Protein AF-J9EMR7-F1 (afdb_monomer)

Foldseek 3Di:
DLQVVLQVLLCVLAVPNVQQDGLLDLRGRADDPPRDPLQVVLVVLVVCCVVCVVCNQLSVLSSVLSVVLSVLSNVLSVQLSVLCVLSSCCNHPLVVVLVVLVVVLVVLVVQLVVLVVVCVVPPDPVSVVSNVVSVVVNVVSVVVSVVSVVCVVVSVVSNVSSVVSSVVSVVVSVVSSVVSVVSSVPRDD

Sequence (189 aa):
MLCKLAESIMHVMQQNPKLVPEAESKMEFECPLNQDPTELLGVSLEAMRENFPAHISALEVCIRACTKLAELRRSYCKRGRRAIHYIRTFINVDYVLLNNQRQELIKRRQEMDFAKHEYANNPTEQKKESCNKAIAKFKEQSDEVFEALGTIQSKKEKHRIELIKVLDEMRKYHNSAAEECFLVCKSKW

Radius of gyration: 28.37 Å; Cα contacts (8 Å, |Δi|>4): 163; chains: 1; bounding box: 62×28×86 Å

Nearest PDB structures (foldseek):
  1i4d-assembly1_B  TM=7.516E-01  e=1.093E-02  Homo sapiens
  1i4d-assembly1_A  TM=7.387E-01  e=1.451E-02  Homo sapiens
  3sog-assembly1_A-2  TM=6.922E-01  e=9.939E-03  Homo sapiens
  1i4t-assembly1_B  TM=5.548E-01  e=3.739E-02  Homo sapiens
  1i49-assembly1_B  TM=4.962E-01  e=2.222E-02  Homo sapiens

Structure (mmCIF, N/CA/C/O backbone):
data_AF-J9EMR7-F1
#
_entry.id   AF-J9EMR7-F1
#
loop_
_atom_site.group_PDB
_atom_site.id
_atom_site.type_symbol
_atom_site.label_atom_id
_atom_site.label_alt_id
_atom_site.label_comp_id
_atom_site.label_asym_id
_atom_site.label_entity_id
_atom_site.label_seq_id
_atom_site.pdbx_PDB_ins_code
_atom_site.Cartn_x
_atom_site.Cartn_y
_atom_site.Cartn_z
_atom_site.occupancy
_atom_site.B_iso_or_equiv
_atom_site.auth_seq_id
_atom_site.auth_comp_id
_atom_site.auth_asym_id
_atom_site.auth_atom_id
_atom_site.pdbx_PDB_model_num
ATOM 1 N N . MET A 1 1 ? 2.598 -5.174 11.319 1.00 83.38 1 MET A N 1
ATOM 2 C CA . MET A 1 1 ? 2.848 -6.104 10.190 1.00 83.38 1 MET A CA 1
ATOM 3 C C . MET A 1 1 ? 2.368 -5.509 8.870 1.00 83.38 1 MET A C 1
ATOM 5 O O . MET A 1 1 ? 3.161 -5.458 7.944 1.00 83.38 1 MET A O 1
ATOM 9 N N . LEU A 1 2 ? 1.128 -5.005 8.793 1.00 91.38 2 LEU A N 1
ATOM 10 C CA . LEU A 1 2 ? 0.580 -4.432 7.556 1.00 91.38 2 LEU A CA 1
ATOM 11 C C . LEU A 1 2 ? 1.295 -3.146 7.088 1.00 91.38 2 LEU A C 1
ATOM 13 O O . LEU A 1 2 ? 1.558 -3.029 5.899 1.00 91.38 2 LEU A O 1
ATOM 17 N N . CYS A 1 3 ? 1.699 -2.247 8.000 1.00 94.50 3 CYS A N 1
ATOM 18 C CA . CYS A 1 3 ? 2.512 -1.067 7.651 1.00 94.50 3 CYS A CA 1
ATOM 19 C C . CYS A 1 3 ? 3.833 -1.463 6.976 1.00 94.50 3 CYS A C 1
ATOM 21 O O . CYS A 1 3 ? 4.099 -1.046 5.856 1.00 94.50 3 CYS A O 1
ATOM 23 N N . LYS A 1 4 ? 4.577 -2.395 7.592 1.00 95.38 4 LYS A N 1
ATOM 24 C CA . LYS A 1 4 ? 5.817 -2.950 7.022 1.00 95.38 4 LYS A CA 1
ATOM 25 C C . LYS A 1 4 ? 5.601 -3.588 5.648 1.00 95.38 4 LYS A C 1
ATOM 27 O O . LYS A 1 4 ? 6.460 -3.473 4.781 1.00 95.38 4 LYS A O 1
ATOM 32 N N . LEU A 1 5 ? 4.471 -4.273 5.443 1.00 94.75 5 LEU A N 1
ATOM 33 C CA . LEU A 1 5 ? 4.123 -4.842 4.139 1.00 94.75 5 LEU A CA 1
ATOM 34 C C . LEU A 1 5 ? 3.882 -3.739 3.102 1.00 94.75 5 LEU A C 1
ATOM 36 O O . LEU A 1 5 ? 4.430 -3.820 2.008 1.00 94.75 5 LEU A O 1
ATOM 40 N N . ALA A 1 6 ? 3.102 -2.710 3.445 1.00 95.88 6 ALA A N 1
ATOM 41 C CA . ALA A 1 6 ? 2.846 -1.575 2.562 1.00 95.88 6 ALA A CA 1
ATOM 42 C C . ALA A 1 6 ? 4.148 -0.847 2.189 1.00 95.88 6 ALA A C 1
ATOM 44 O O . ALA A 1 6 ? 4.404 -0.629 1.009 1.00 95.88 6 ALA A O 1
ATOM 45 N N . GLU A 1 7 ? 5.009 -0.562 3.167 1.00 95.38 7 GLU A N 1
ATOM 46 C CA . GLU A 1 7 ? 6.347 0.010 2.955 1.00 95.38 7 GLU A CA 1
ATOM 47 C C . GLU A 1 7 ? 7.216 -0.870 2.059 1.00 95.38 7 GLU A C 1
ATOM 49 O O . GLU A 1 7 ? 7.819 -0.376 1.112 1.00 95.38 7 GLU A O 1
ATOM 54 N N . SER A 1 8 ? 7.238 -2.184 2.298 1.00 95.00 8 SER A N 1
ATOM 55 C CA . SER A 1 8 ? 8.015 -3.119 1.475 1.00 95.00 8 SER A CA 1
ATOM 56 C C . SER A 1 8 ? 7.535 -3.121 0.023 1.00 95.00 8 SER A C 1
ATOM 58 O O . SER A 1 8 ? 8.353 -3.086 -0.893 1.00 95.00 8 SER A O 1
ATOM 60 N N . ILE A 1 9 ? 6.216 -3.105 -0.205 1.00 95.81 9 ILE A N 1
ATOM 61 C CA . ILE A 1 9 ? 5.640 -2.991 -1.553 1.00 95.81 9 ILE A CA 1
ATOM 62 C C . ILE A 1 9 ? 6.071 -1.671 -2.202 1.00 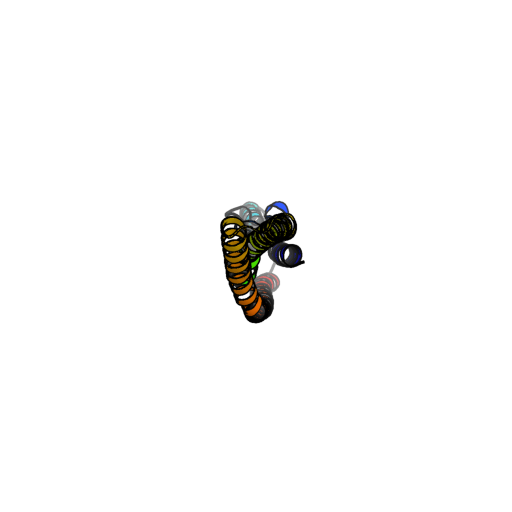95.81 9 ILE A C 1
ATOM 64 O O . ILE A 1 9 ? 6.517 -1.675 -3.350 1.00 95.81 9 ILE A O 1
ATOM 68 N N . MET A 1 10 ? 5.993 -0.553 -1.472 1.00 96.19 10 MET A N 1
ATOM 69 C CA . MET A 1 10 ? 6.422 0.750 -1.983 1.00 96.19 10 MET A CA 1
ATOM 70 C C . MET A 1 10 ? 7.918 0.774 -2.308 1.00 96.19 10 MET A C 1
ATOM 72 O O . MET A 1 10 ? 8.276 1.269 -3.368 1.00 96.19 10 MET A O 1
ATOM 76 N N . HIS A 1 11 ? 8.786 0.183 -1.486 1.00 95.25 11 HIS A N 1
ATOM 77 C CA . HIS A 1 11 ? 10.226 0.085 -1.761 1.00 95.25 11 HIS A CA 1
ATOM 78 C C . HIS A 1 11 ? 10.557 -0.775 -2.984 1.00 95.25 11 HIS A C 1
ATOM 80 O O . HIS A 1 11 ? 11.450 -0.440 -3.760 1.00 95.25 11 HIS A O 1
ATOM 86 N N . VAL A 1 12 ? 9.821 -1.866 -3.200 1.00 93.94 12 VAL A N 1
ATOM 87 C CA . VAL A 1 12 ? 9.954 -2.671 -4.425 1.00 93.94 12 VAL A CA 1
ATOM 88 C C . VAL A 1 12 ? 9.534 -1.849 -5.649 1.00 93.94 12 VAL A C 1
ATOM 90 O O . VAL A 1 12 ? 10.163 -1.904 -6.709 1.00 93.94 12 VAL A O 1
ATOM 93 N N . MET A 1 13 ? 8.477 -1.049 -5.509 1.00 94.88 13 MET A N 1
ATOM 94 C CA . MET A 1 13 ? 7.954 -0.206 -6.581 1.00 94.88 13 MET A CA 1
ATOM 95 C C . MET A 1 13 ? 8.779 1.053 -6.831 1.00 94.88 13 MET A C 1
ATOM 97 O O . MET A 1 13 ? 8.865 1.478 -7.975 1.00 94.88 13 MET A O 1
ATOM 101 N N . GLN A 1 14 ? 9.415 1.620 -5.812 1.00 94.50 14 GLN A N 1
ATOM 102 C CA . GLN A 1 14 ? 10.194 2.850 -5.852 1.00 94.50 14 GLN A CA 1
ATOM 103 C C . GLN A 1 14 ? 11.571 2.601 -5.235 1.00 94.50 14 GLN A C 1
ATOM 105 O O . GLN A 1 14 ? 11.760 2.586 -4.023 1.00 94.50 14 GLN A O 1
ATOM 110 N N . GLN A 1 15 ? 12.544 2.420 -6.125 1.00 86.69 15 GLN A N 1
ATOM 111 C CA . GLN A 1 15 ? 13.927 2.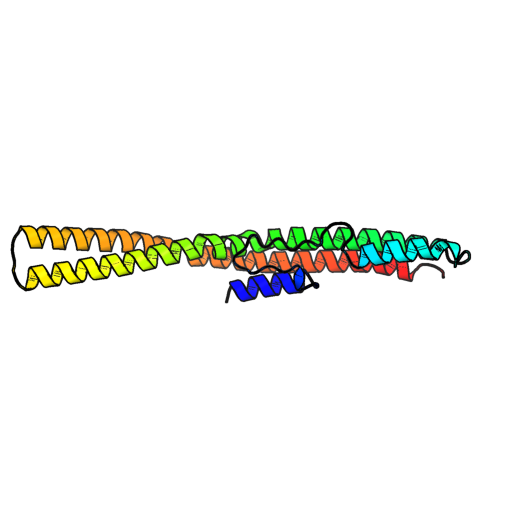089 -5.790 1.00 86.69 15 GLN A CA 1
ATOM 112 C C . GLN A 1 15 ? 14.663 3.241 -5.106 1.00 86.69 15 GLN A C 1
ATOM 114 O O . GLN A 1 15 ? 15.655 2.992 -4.430 1.00 86.69 15 GLN A O 1
ATOM 119 N N . ASN A 1 16 ? 14.207 4.489 -5.269 1.00 91.38 16 ASN A N 1
ATOM 120 C CA . ASN A 1 16 ? 14.754 5.607 -4.514 1.00 91.38 16 ASN A CA 1
ATOM 121 C C . ASN A 1 16 ? 14.072 5.678 -3.135 1.00 91.38 16 ASN A C 1
ATOM 123 O O . ASN A 1 16 ? 12.942 6.166 -3.050 1.00 91.38 16 ASN A O 1
ATOM 127 N N . PRO A 1 17 ? 14.743 5.265 -2.042 1.00 91.69 17 PRO A N 1
ATOM 128 C CA . PRO A 1 17 ? 14.128 5.227 -0.718 1.00 91.69 17 PRO A CA 1
ATOM 129 C C . PRO A 1 17 ? 13.721 6.616 -0.215 1.00 91.69 17 PRO A C 1
ATOM 131 O O . PRO A 1 17 ? 12.818 6.714 0.603 1.00 91.69 17 PRO A O 1
ATOM 134 N N . LYS A 1 18 ? 14.323 7.697 -0.732 1.00 93.00 18 LYS A N 1
ATOM 135 C CA . LYS A 1 18 ? 13.964 9.077 -0.359 1.00 93.00 18 LYS A CA 1
ATOM 136 C C . LYS A 1 18 ? 1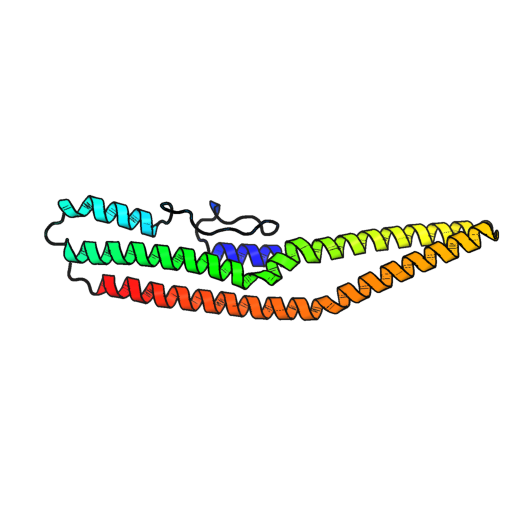2.566 9.483 -0.830 1.00 93.00 18 LYS A C 1
ATOM 138 O O . LYS A 1 18 ? 12.024 10.463 -0.337 1.00 93.00 18 LYS A O 1
ATOM 143 N N . LEU A 1 19 ? 12.019 8.767 -1.812 1.00 93.75 19 LEU A N 1
ATOM 144 C CA . LEU A 1 19 ? 10.684 8.999 -2.361 1.00 93.75 19 LEU A CA 1
ATOM 145 C C . LEU A 1 19 ? 9.635 8.060 -1.757 1.00 93.75 19 LEU A C 1
ATOM 147 O O . LEU A 1 19 ? 8.466 8.161 -2.117 1.00 93.75 19 LEU A O 1
ATOM 151 N N . VAL A 1 20 ? 10.035 7.131 -0.884 1.00 95.00 20 VAL A N 1
ATOM 152 C CA . VAL A 1 20 ? 9.115 6.201 -0.227 1.00 95.00 20 VAL A CA 1
ATOM 153 C C . VAL A 1 20 ? 8.688 6.807 1.108 1.00 95.00 20 VAL A C 1
ATOM 155 O O . VAL A 1 20 ? 9.525 6.948 1.998 1.00 95.00 20 VAL A O 1
ATOM 158 N N . PRO A 1 21 ? 7.413 7.194 1.267 1.00 94.44 21 PRO A N 1
ATOM 159 C CA . PRO A 1 21 ? 6.921 7.730 2.524 1.00 94.44 21 PRO A CA 1
ATOM 160 C C . PRO A 1 21 ? 6.590 6.604 3.514 1.00 94.44 21 PRO A C 1
ATOM 162 O O . PRO A 1 21 ? 6.491 5.431 3.148 1.00 94.44 21 PRO A O 1
ATOM 165 N N . GLU A 1 22 ? 6.330 6.982 4.762 1.00 94.31 22 GLU A N 1
ATOM 166 C CA . GLU A 1 22 ? 5.789 6.080 5.782 1.00 94.31 22 GLU A CA 1
ATOM 167 C C . GLU A 1 22 ? 4.411 5.534 5.377 1.00 94.31 22 GLU A C 1
ATOM 169 O O . GLU A 1 22 ? 3.645 6.183 4.650 1.00 94.31 22 GLU A O 1
ATOM 174 N N . ALA A 1 23 ? 4.057 4.344 5.872 1.00 92.81 23 ALA A N 1
ATOM 175 C CA . ALA A 1 23 ? 2.755 3.747 5.580 1.00 92.81 23 ALA A CA 1
ATOM 176 C C . ALA A 1 23 ? 1.570 4.579 6.114 1.00 92.81 23 ALA A C 1
ATOM 178 O O . ALA A 1 23 ? 0.485 4.587 5.530 1.00 92.81 23 ALA A O 1
ATOM 179 N N . GLU A 1 24 ? 1.765 5.306 7.207 1.00 91.44 24 GLU A N 1
ATOM 180 C CA . GLU A 1 24 ? 0.744 6.138 7.857 1.00 91.44 24 GLU A CA 1
ATOM 181 C C . GLU A 1 24 ? 0.643 7.525 7.195 1.00 91.44 24 GLU A C 1
ATOM 183 O O . GLU A 1 24 ? 0.565 8.566 7.841 1.00 91.44 24 GLU A O 1
ATOM 188 N N . SER A 1 25 ? 0.696 7.550 5.864 1.00 90.12 25 SER A N 1
ATOM 189 C CA . SER A 1 25 ? 0.695 8.771 5.067 1.00 90.12 25 SER A CA 1
ATOM 190 C C . SER A 1 25 ? -0.227 8.648 3.857 1.00 90.12 25 SER A C 1
ATOM 192 O O . SER A 1 25 ? -0.901 7.638 3.624 1.00 90.12 25 SER A O 1
ATOM 194 N N . LYS A 1 26 ? -0.210 9.680 3.005 1.00 86.44 26 LYS A N 1
ATOM 195 C CA . LYS A 1 26 ? -0.870 9.603 1.703 1.00 86.44 26 LYS A CA 1
ATOM 196 C C . LYS A 1 26 ? -0.308 8.484 0.831 1.00 86.44 26 LYS A C 1
ATOM 198 O O . LYS A 1 26 ? -1.055 8.068 -0.043 1.00 86.44 26 LYS A O 1
ATOM 203 N N . MET A 1 27 ? 0.907 7.968 1.059 1.00 91.69 27 MET A N 1
ATOM 204 C CA . MET A 1 27 ? 1.579 6.953 0.229 1.00 91.69 27 MET A CA 1
ATOM 205 C C . MET A 1 27 ? 1.688 7.361 -1.252 1.00 91.69 27 MET A C 1
ATOM 207 O O . MET A 1 27 ? 1.280 6.616 -2.147 1.00 91.69 27 MET A O 1
ATOM 211 N N . GLU A 1 28 ? 2.135 8.587 -1.510 1.00 92.44 28 GLU A N 1
ATOM 212 C CA . GLU A 1 28 ? 2.489 9.082 -2.848 1.00 92.44 28 GLU A CA 1
ATOM 213 C C . GLU A 1 28 ? 4.000 8.934 -3.007 1.00 92.44 28 GLU A C 1
ATOM 215 O O . GLU A 1 28 ? 4.752 9.448 -2.185 1.00 92.44 28 GLU A O 1
ATOM 220 N N . PHE A 1 29 ? 4.425 8.153 -4.001 1.00 94.06 29 PHE A N 1
ATOM 221 C CA . PHE A 1 29 ? 5.823 7.721 -4.163 1.00 94.06 29 PHE A CA 1
ATOM 222 C C . PHE A 1 29 ? 6.261 7.679 -5.634 1.00 94.06 29 PHE A C 1
ATOM 224 O O . PHE A 1 29 ? 7.303 7.120 -5.990 1.00 94.06 29 PHE A O 1
ATOM 231 N N . GLU A 1 30 ? 5.450 8.246 -6.525 1.00 91.94 30 GLU A N 1
ATOM 232 C CA . GLU A 1 30 ? 5.808 8.463 -7.915 1.00 91.94 30 GLU A CA 1
ATOM 233 C C . GLU A 1 30 ? 7.035 9.382 -8.020 1.00 91.94 30 GLU A C 1
ATOM 235 O O . GLU A 1 30 ? 7.180 10.344 -7.267 1.00 91.94 30 GLU A O 1
ATOM 240 N N . CYS A 1 31 ? 7.932 9.091 -8.967 1.00 91.44 31 CYS A N 1
ATOM 241 C CA . CYS A 1 31 ? 9.069 9.970 -9.216 1.00 91.44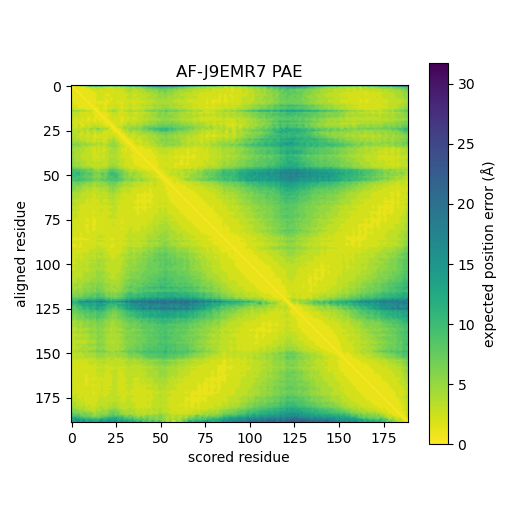 31 CYS A CA 1
ATOM 242 C C . CYS A 1 31 ? 8.585 11.306 -9.816 1.00 91.44 31 CYS A C 1
ATOM 244 O O . CYS A 1 31 ? 7.768 11.271 -10.747 1.00 91.44 31 CYS A O 1
ATOM 246 N N . PRO A 1 32 ? 9.062 12.465 -9.321 1.00 90.69 32 PRO A N 1
ATOM 247 C CA . PRO A 1 32 ? 8.753 13.756 -9.923 1.00 90.69 32 PRO A CA 1
ATOM 248 C C . PRO A 1 32 ? 9.201 13.845 -11.387 1.00 90.69 32 PRO A C 1
ATOM 250 O O . PRO A 1 32 ? 10.097 13.128 -11.836 1.00 90.69 32 PRO A O 1
ATOM 253 N N . LEU A 1 33 ? 8.587 14.765 -12.135 1.00 88.06 33 LEU A N 1
ATOM 254 C CA . LEU A 1 33 ? 9.032 15.089 -13.491 1.00 88.06 33 LEU A CA 1
ATOM 255 C C . LEU A 1 33 ? 10.489 15.570 -13.470 1.00 88.06 33 LEU A C 1
ATOM 257 O O . LEU A 1 33 ? 10.880 16.321 -12.575 1.00 88.06 33 LEU A O 1
ATOM 261 N N . ASN A 1 34 ? 11.269 15.157 -14.466 1.00 87.44 34 ASN A N 1
ATOM 262 C CA . ASN A 1 34 ? 12.684 15.488 -14.650 1.00 87.44 34 ASN A CA 1
ATOM 263 C C . ASN A 1 34 ? 13.623 14.979 -13.544 1.00 87.44 34 ASN A C 1
ATOM 265 O O . ASN A 1 34 ? 14.752 15.449 -13.439 1.00 87.44 34 ASN A O 1
ATOM 269 N N . GLN A 1 35 ? 13.176 14.038 -12.708 1.00 90.81 35 GLN A N 1
ATOM 270 C CA . GLN A 1 35 ? 13.997 13.433 -11.650 1.00 90.81 35 GLN A CA 1
ATOM 271 C C . GLN A 1 35 ? 14.152 11.917 -11.803 1.00 90.81 35 GLN A C 1
ATOM 273 O O . GLN A 1 35 ? 14.875 11.295 -11.022 1.00 90.81 35 GLN A O 1
ATOM 278 N N . ASP A 1 36 ? 13.486 11.310 -12.791 1.00 92.75 36 ASP A N 1
ATOM 279 C CA . ASP A 1 36 ? 13.625 9.880 -13.036 1.00 92.75 36 ASP A CA 1
ATOM 280 C C . ASP A 1 36 ? 15.028 9.580 -13.600 1.00 92.75 36 ASP A C 1
ATOM 282 O O . ASP A 1 36 ? 15.463 10.257 -14.536 1.00 92.75 36 ASP A O 1
ATOM 286 N N . PRO A 1 37 ? 15.753 8.571 -13.081 1.00 93.44 37 PRO A N 1
ATOM 287 C CA . PRO A 1 37 ? 17.089 8.240 -13.572 1.00 93.44 37 PRO A CA 1
ATOM 288 C C . PRO A 1 37 ? 17.152 7.965 -15.079 1.00 93.44 37 PRO A C 1
ATOM 290 O O . PRO A 1 37 ? 18.141 8.311 -15.722 1.00 93.44 37 PRO A O 1
ATOM 293 N N . THR A 1 38 ? 16.106 7.368 -15.657 1.00 94.50 38 THR A N 1
ATOM 294 C CA . THR A 1 38 ? 16.057 7.093 -17.100 1.00 94.50 38 THR A CA 1
ATOM 295 C C . THR A 1 38 ? 15.809 8.362 -17.910 1.00 94.50 38 THR A C 1
ATOM 297 O O . THR A 1 38 ? 16.407 8.542 -18.964 1.00 94.50 38 THR A O 1
ATOM 300 N N . GLU A 1 39 ? 15.027 9.303 -17.387 1.00 93.81 39 GLU A N 1
ATOM 301 C CA . GLU A 1 39 ? 14.838 10.622 -17.998 1.00 93.81 39 GLU A CA 1
ATOM 302 C C . GLU A 1 39 ? 16.138 11.440 -17.991 1.00 93.81 39 GLU A C 1
ATOM 304 O O . GLU A 1 39 ? 16.533 11.983 -19.023 1.00 93.81 39 GLU A O 1
ATOM 309 N N . LEU A 1 40 ? 16.857 11.450 -16.864 1.00 95.38 40 LEU A N 1
ATOM 310 C CA . LEU A 1 40 ? 18.165 12.105 -16.736 1.00 95.38 40 LEU A CA 1
ATOM 311 C C . LEU A 1 40 ? 19.225 11.488 -17.663 1.00 95.38 40 LEU A C 1
ATOM 313 O O . LEU A 1 40 ? 20.051 12.205 -18.237 1.00 95.38 40 LEU A O 1
ATOM 317 N N . LEU A 1 41 ? 19.184 10.164 -17.847 1.00 95.94 41 LEU A N 1
ATOM 318 C CA . LEU A 1 41 ? 20.024 9.475 -18.824 1.00 95.94 41 LEU A CA 1
ATOM 319 C C . LEU A 1 41 ? 19.689 9.923 -20.252 1.00 95.94 41 LEU A C 1
ATOM 321 O O . LEU A 1 41 ? 20.603 10.232 -21.011 1.00 95.94 41 LEU A O 1
ATOM 325 N N . GLY A 1 42 ? 18.405 10.023 -20.603 1.00 96.06 42 GLY A N 1
ATOM 326 C CA . GLY A 1 42 ? 17.962 10.511 -21.911 1.00 96.06 42 GLY A CA 1
ATOM 327 C C . GLY A 1 42 ? 18.485 11.914 -22.234 1.00 96.06 42 GLY A C 1
ATOM 328 O O . GLY A 1 42 ? 19.024 12.129 -23.317 1.00 96.06 42 GLY A O 1
ATOM 329 N N . VAL A 1 43 ? 18.415 12.842 -21.274 1.00 9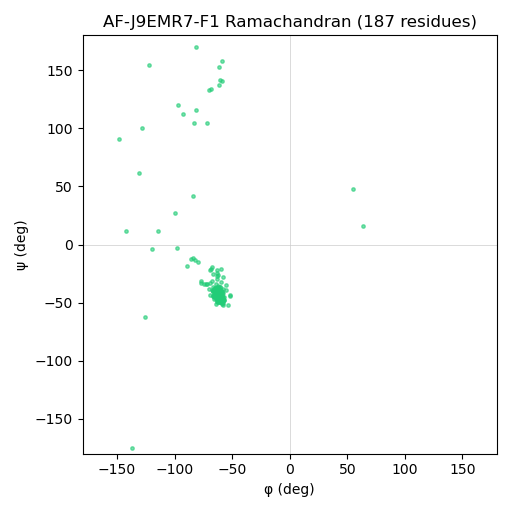5.50 43 VAL A N 1
ATOM 330 C CA . VAL A 1 43 ? 18.972 14.204 -21.419 1.00 95.50 43 VAL A CA 1
ATOM 331 C C . VAL A 1 43 ? 20.485 14.167 -21.648 1.00 95.50 43 VAL A C 1
ATOM 333 O O . VAL A 1 43 ? 21.009 14.882 -22.499 1.00 95.50 43 VAL A O 1
ATOM 336 N N . SER A 1 44 ? 21.189 13.305 -20.914 1.00 95.81 44 SER A N 1
ATOM 337 C CA . SER A 1 44 ? 22.642 13.158 -21.043 1.00 95.81 44 SER A CA 1
ATOM 338 C C . SER A 1 44 ? 23.038 12.574 -22.406 1.00 95.81 44 SER A C 1
ATOM 340 O O . SER A 1 44 ? 23.998 13.032 -23.019 1.00 95.81 44 SER A O 1
ATOM 342 N N . LEU A 1 45 ? 22.284 11.589 -22.906 1.00 95.00 45 LEU A N 1
ATOM 343 C CA . LEU A 1 45 ? 22.471 11.007 -24.238 1.00 95.00 45 LEU A CA 1
ATOM 344 C C . LEU A 1 45 ? 22.216 12.029 -25.352 1.00 95.00 45 LEU A C 1
ATOM 346 O O . LEU A 1 45 ? 22.961 12.055 -26.330 1.00 95.00 45 LEU A O 1
ATOM 350 N N . GLU A 1 46 ? 21.204 12.885 -25.197 1.00 95.00 46 GLU A N 1
ATOM 351 C CA . GLU A 1 46 ? 20.911 13.969 -26.140 1.00 95.00 46 GLU A CA 1
ATOM 352 C C . GLU A 1 46 ? 22.094 14.940 -26.252 1.00 95.00 46 GLU A C 1
ATOM 354 O O . GLU A 1 46 ? 22.555 15.223 -27.356 1.00 95.00 46 GLU A O 1
ATOM 359 N N . ALA A 1 47 ? 22.660 15.362 -25.116 1.00 93.94 47 ALA A N 1
ATOM 360 C CA . ALA A 1 47 ? 23.812 16.264 -25.079 1.00 93.94 47 ALA A CA 1
ATOM 361 C C . ALA A 1 47 ? 25.082 15.673 -25.725 1.00 93.94 47 ALA A C 1
ATOM 363 O O . ALA A 1 47 ? 25.956 16.413 -26.168 1.00 93.94 47 ALA A O 1
ATOM 364 N N . MET A 1 48 ? 25.203 14.344 -25.788 1.00 90.94 48 MET A N 1
ATOM 365 C CA . MET A 1 48 ? 26.361 13.677 -26.389 1.00 90.94 48 MET A CA 1
ATOM 366 C C . MET A 1 48 ? 26.253 13.495 -27.906 1.00 90.94 48 MET A C 1
ATOM 368 O O . MET A 1 48 ? 27.266 13.175 -28.526 1.00 90.94 48 MET A O 1
ATOM 372 N N . ARG A 1 49 ? 25.079 13.691 -28.523 1.00 91.25 49 ARG A N 1
ATOM 373 C CA . ARG A 1 49 ? 24.850 13.380 -29.949 1.00 91.25 49 ARG A CA 1
ATOM 374 C C . ARG A 1 49 ? 25.879 14.005 -30.886 1.00 91.25 49 ARG A C 1
ATOM 376 O O . ARG A 1 49 ? 26.364 13.326 -31.788 1.00 91.25 49 ARG A O 1
ATOM 383 N N . GLU A 1 50 ? 26.231 15.267 -30.654 1.00 89.50 50 GLU A N 1
ATOM 384 C CA . GLU A 1 50 ? 27.178 16.013 -31.494 1.00 89.50 50 GLU A CA 1
ATOM 385 C C . GLU A 1 50 ? 28.587 15.401 -31.488 1.00 89.50 50 GLU A C 1
ATOM 387 O O . GLU A 1 50 ? 29.310 15.494 -32.477 1.00 89.50 50 GLU A O 1
ATOM 392 N N . ASN A 1 51 ? 28.952 14.699 -30.412 1.00 93.31 51 ASN A N 1
ATOM 393 C CA . ASN A 1 51 ? 30.253 14.048 -30.272 1.00 93.31 51 ASN A CA 1
ATOM 394 C C . ASN A 1 51 ? 30.318 12.677 -30.969 1.00 93.31 51 ASN A C 1
ATOM 396 O O . ASN A 1 51 ? 31.409 12.138 -31.149 1.00 93.31 51 ASN A O 1
ATOM 400 N N . PHE A 1 52 ? 29.176 12.102 -31.368 1.00 91.88 52 PHE A N 1
ATOM 401 C CA . PHE A 1 52 ? 29.086 10.749 -31.931 1.00 91.88 52 PHE A CA 1
ATOM 402 C C . PHE A 1 52 ? 28.264 10.704 -33.234 1.00 91.88 52 PHE A C 1
ATOM 404 O O . PHE A 1 52 ? 27.258 9.991 -33.309 1.00 91.88 52 PHE A O 1
ATOM 411 N N . PRO A 1 53 ? 28.695 11.405 -34.303 1.00 90.50 53 PRO A N 1
ATOM 412 C CA . PRO A 1 53 ? 27.927 11.518 -35.545 1.00 90.50 53 PRO A CA 1
ATOM 413 C C . PRO A 1 53 ? 27.648 10.168 -36.226 1.00 90.50 53 PRO A C 1
ATOM 415 O O . PRO A 1 53 ? 26.583 9.981 -36.810 1.00 90.50 53 PRO A O 1
ATOM 418 N N . ALA A 1 54 ? 28.559 9.197 -36.102 1.00 92.25 54 ALA A N 1
ATOM 419 C CA . ALA A 1 54 ? 28.381 7.848 -36.648 1.00 92.25 54 ALA A CA 1
ATOM 420 C C . ALA A 1 54 ? 27.279 7.034 -35.940 1.00 92.25 54 ALA A C 1
ATOM 422 O O . ALA A 1 54 ? 26.741 6.099 -36.525 1.00 92.25 54 ALA A O 1
ATOM 423 N N . HIS A 1 55 ? 26.913 7.405 -34.708 1.00 93.19 55 HIS A N 1
ATOM 424 C CA . HIS A 1 55 ? 26.005 6.641 -33.848 1.00 93.19 55 HIS A CA 1
ATOM 425 C C . HIS A 1 55 ? 24.683 7.368 -33.562 1.00 93.19 55 HIS A C 1
ATOM 427 O O . HIS A 1 55 ? 23.916 6.921 -32.710 1.00 93.19 55 HIS A O 1
ATOM 433 N N . ILE A 1 56 ? 24.379 8.467 -34.268 1.00 93.19 56 ILE A N 1
ATOM 434 C CA . ILE A 1 56 ? 23.167 9.277 -34.036 1.00 93.19 56 ILE A CA 1
ATOM 435 C C . ILE A 1 56 ? 21.901 8.413 -34.049 1.00 93.19 56 ILE A C 1
ATOM 437 O O . ILE A 1 56 ? 21.068 8.528 -33.154 1.00 93.19 56 ILE A O 1
ATOM 441 N N . SER A 1 57 ? 21.774 7.499 -35.017 1.00 91.81 57 SER A N 1
ATOM 442 C CA . SER A 1 57 ? 20.601 6.623 -35.119 1.00 91.81 57 SER A CA 1
ATOM 443 C C . SER A 1 57 ? 20.447 5.695 -33.905 1.00 91.81 57 SER A C 1
ATOM 445 O O . SER A 1 57 ? 19.336 5.524 -33.398 1.00 91.81 57 SER A O 1
ATOM 447 N N . ALA A 1 58 ? 21.549 5.135 -33.396 1.00 93.25 58 ALA A N 1
ATOM 448 C CA . ALA A 1 58 ? 21.532 4.308 -32.190 1.00 93.25 58 ALA A CA 1
ATOM 449 C C . ALA A 1 58 ? 21.179 5.140 -30.949 1.00 93.25 58 ALA A C 1
ATOM 451 O O . ALA A 1 58 ? 20.322 4.738 -30.158 1.00 93.25 58 ALA A O 1
ATOM 452 N N . LEU A 1 59 ? 21.774 6.331 -30.817 1.00 94.62 59 LEU A N 1
ATOM 453 C CA . LEU A 1 59 ? 21.491 7.268 -29.729 1.00 94.62 59 LEU A CA 1
ATOM 454 C C . LEU A 1 59 ? 20.019 7.693 -29.709 1.00 94.62 59 LEU A C 1
ATOM 456 O O . LEU A 1 59 ? 19.412 7.708 -28.643 1.00 94.62 59 LEU A O 1
ATOM 460 N N . GLU A 1 60 ? 19.406 7.948 -30.865 1.00 94.50 60 GLU A N 1
ATOM 461 C CA . GLU A 1 60 ? 17.974 8.254 -30.963 1.00 94.50 60 GLU A CA 1
ATOM 462 C C . GLU A 1 60 ? 17.083 7.137 -30.422 1.00 94.50 60 GLU A C 1
ATOM 464 O O . GLU A 1 60 ? 16.083 7.406 -29.753 1.00 94.50 60 GLU A O 1
ATOM 469 N N . VAL A 1 61 ? 17.422 5.876 -30.706 1.00 95.56 61 VAL A N 1
ATOM 470 C CA . VAL A 1 61 ? 16.684 4.733 -30.153 1.00 95.56 61 VAL A CA 1
ATOM 471 C C . VAL A 1 61 ? 16.849 4.682 -28.634 1.00 95.56 61 VAL A C 1
ATOM 473 O O . VAL A 1 61 ? 15.849 4.536 -27.933 1.00 95.56 61 VAL A O 1
ATOM 476 N N . CYS A 1 62 ? 18.065 4.876 -28.117 1.00 95.88 62 CYS A N 1
ATOM 477 C CA . CYS A 1 62 ? 18.325 4.913 -26.675 1.00 95.88 62 CYS A CA 1
ATOM 478 C C . CYS A 1 62 ? 17.553 6.031 -25.967 1.00 95.88 62 CYS A C 1
ATOM 480 O O . CYS A 1 62 ? 16.965 5.799 -24.913 1.00 95.88 62 CYS A O 1
ATOM 482 N N . ILE A 1 63 ? 17.520 7.231 -26.548 1.00 95.75 63 ILE A N 1
ATOM 483 C CA . ILE A 1 63 ? 16.839 8.399 -25.975 1.00 95.75 63 ILE A CA 1
ATOM 484 C C . ILE A 1 63 ? 15.327 8.171 -25.945 1.00 95.75 63 ILE A C 1
ATOM 486 O O . ILE A 1 63 ? 14.696 8.379 -24.909 1.00 95.75 63 ILE A O 1
ATOM 490 N N . ARG A 1 64 ? 14.749 7.643 -27.033 1.00 95.81 64 ARG A N 1
ATOM 491 C CA . ARG A 1 64 ? 13.330 7.252 -27.060 1.00 95.81 64 ARG A CA 1
ATOM 492 C C . ARG A 1 64 ? 13.006 6.194 -26.006 1.00 95.81 64 ARG A C 1
ATOM 494 O O . ARG A 1 64 ? 12.015 6.344 -25.292 1.00 95.81 64 ARG A O 1
ATOM 501 N N . ALA A 1 65 ? 13.845 5.165 -25.876 1.00 96.94 65 ALA A N 1
ATOM 502 C CA . ALA A 1 65 ? 13.668 4.125 -24.865 1.00 96.94 65 ALA A CA 1
ATOM 503 C C . ALA A 1 65 ? 13.750 4.702 -23.443 1.00 96.94 65 ALA A C 1
ATOM 505 O O . ALA A 1 65 ? 12.920 4.371 -22.603 1.00 96.94 65 ALA A O 1
ATOM 506 N N . CYS A 1 66 ? 14.678 5.627 -23.180 1.00 97.00 66 CYS A N 1
ATOM 507 C CA . CYS A 1 66 ? 14.775 6.336 -21.902 1.00 97.00 66 CYS A CA 1
ATOM 508 C C . CYS A 1 66 ? 13.470 7.067 -21.549 1.00 97.00 66 CYS A C 1
ATOM 510 O O . CYS A 1 66 ? 12.947 6.899 -20.447 1.00 97.00 66 CYS A O 1
ATOM 512 N N . THR A 1 67 ? 12.890 7.815 -22.495 1.00 95.00 67 THR A N 1
ATOM 513 C CA . THR A 1 67 ? 11.593 8.480 -22.294 1.00 95.00 67 THR A CA 1
ATOM 514 C C . THR A 1 67 ? 10.479 7.472 -21.999 1.00 95.00 67 THR A C 1
ATOM 516 O O . THR A 1 67 ? 9.706 7.660 -21.057 1.00 95.00 67 THR A O 1
ATOM 519 N N . LYS A 1 68 ? 10.407 6.376 -22.766 1.00 96.69 68 LYS A N 1
ATOM 520 C CA . LYS A 1 68 ? 9.377 5.340 -22.592 1.00 96.69 68 LYS A CA 1
ATOM 521 C C . LYS A 1 68 ? 9.502 4.611 -21.257 1.00 96.69 68 LYS A C 1
ATOM 523 O O . LYS A 1 68 ? 8.498 4.413 -20.575 1.00 96.69 68 LYS A O 1
ATOM 528 N N . LEU A 1 69 ? 10.718 4.274 -20.838 1.00 96.62 69 LEU A N 1
ATOM 529 C CA . LEU A 1 69 ? 10.983 3.649 -19.543 1.00 96.62 69 LEU A CA 1
ATOM 530 C C . LEU A 1 69 ? 10.581 4.564 -18.378 1.00 96.62 69 LEU A C 1
ATOM 532 O O . LEU A 1 69 ? 9.919 4.090 -17.452 1.00 96.62 69 LEU A O 1
ATOM 536 N N . ALA A 1 70 ? 10.870 5.868 -18.453 1.00 95.06 70 ALA A N 1
ATOM 537 C CA . ALA A 1 70 ? 10.435 6.840 -17.446 1.00 95.06 70 ALA A CA 1
ATOM 538 C C . ALA A 1 70 ? 8.897 6.921 -17.351 1.00 95.06 70 ALA A C 1
ATOM 540 O O . ALA A 1 70 ? 8.320 6.904 -16.259 1.00 95.06 70 ALA A O 1
ATOM 541 N N . GLU A 1 71 ? 8.199 6.964 -18.492 1.00 94.81 71 GLU A N 1
ATOM 542 C CA . GLU A 1 71 ? 6.729 6.943 -18.552 1.00 94.81 71 GLU A CA 1
ATOM 543 C C . GLU A 1 71 ? 6.146 5.667 -17.929 1.00 94.81 71 GLU A C 1
ATOM 545 O O . GLU A 1 71 ? 5.242 5.732 -17.083 1.00 94.81 71 GLU A O 1
ATOM 550 N N . LEU A 1 72 ? 6.685 4.504 -18.314 1.00 96.19 72 LEU A N 1
ATOM 551 C CA . LEU A 1 72 ? 6.288 3.204 -17.779 1.00 96.19 72 LEU A CA 1
ATOM 552 C C . LEU A 1 72 ? 6.503 3.143 -16.266 1.00 96.19 72 LEU A C 1
ATOM 554 O O . LEU A 1 72 ? 5.613 2.683 -15.548 1.00 96.19 72 LEU A O 1
ATOM 558 N N . ARG A 1 73 ? 7.637 3.654 -15.772 1.00 95.12 73 ARG A N 1
ATOM 559 C CA . ARG A 1 73 ? 7.987 3.673 -14.349 1.00 95.12 73 ARG A CA 1
ATOM 560 C C . ARG A 1 73 ? 7.013 4.513 -13.531 1.00 95.12 73 ARG A C 1
ATOM 562 O O . ARG A 1 73 ? 6.471 4.022 -12.539 1.00 95.12 73 ARG A O 1
ATOM 569 N N . ARG A 1 74 ? 6.722 5.745 -13.963 1.00 94.56 74 ARG A N 1
ATOM 570 C CA . ARG A 1 74 ? 5.738 6.614 -13.287 1.00 94.56 74 ARG A CA 1
ATOM 571 C C . ARG A 1 74 ? 4.348 5.981 -13.274 1.00 94.56 74 ARG A C 1
ATOM 573 O O . ARG A 1 74 ? 3.670 5.982 -12.246 1.00 94.56 74 ARG A O 1
ATOM 580 N N . SER A 1 75 ? 3.933 5.406 -14.403 1.00 95.12 75 SER A N 1
ATOM 581 C CA . SER A 1 75 ? 2.645 4.718 -14.524 1.00 95.12 75 SER A CA 1
ATOM 582 C C . SER A 1 75 ? 2.560 3.497 -13.605 1.00 95.12 75 SER A C 1
ATOM 584 O O . SER A 1 75 ? 1.557 3.310 -12.916 1.00 95.12 75 SER A O 1
ATOM 586 N N . TYR A 1 76 ? 3.633 2.710 -13.524 1.00 96.62 76 TY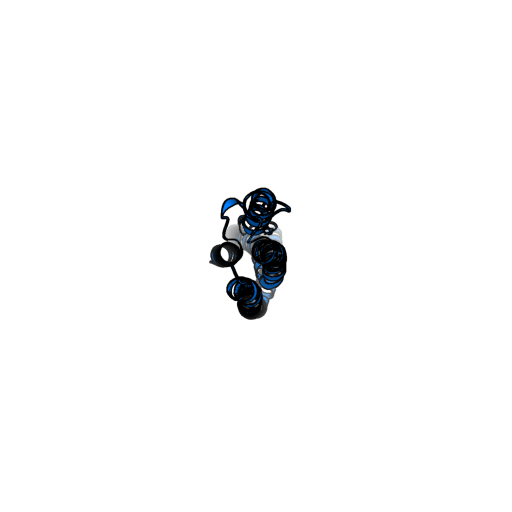R A N 1
ATOM 587 C CA . TYR A 1 76 ? 3.751 1.562 -12.633 1.00 96.62 76 TYR A CA 1
ATOM 588 C C . TYR A 1 76 ? 3.637 1.956 -11.155 1.00 96.62 76 TYR A C 1
ATOM 590 O O . TYR A 1 76 ? 2.806 1.379 -10.456 1.00 96.62 76 TYR A O 1
ATOM 598 N N . CYS A 1 77 ? 4.358 2.986 -10.691 1.00 95.88 77 CYS A N 1
ATOM 599 C CA . CYS A 1 77 ? 4.220 3.476 -9.314 1.00 95.88 77 CYS A CA 1
ATOM 600 C C . CYS A 1 77 ? 2.781 3.931 -9.016 1.00 95.88 77 CYS A C 1
ATOM 602 O O . CYS A 1 77 ? 2.192 3.531 -8.011 1.00 95.88 77 CYS A O 1
ATOM 604 N N . LYS A 1 78 ? 2.164 4.684 -9.936 1.00 95.44 78 LYS A N 1
ATOM 605 C CA . LYS A 1 78 ? 0.780 5.165 -9.801 1.00 95.44 78 LYS A CA 1
ATOM 606 C C . LYS A 1 78 ? -0.242 4.028 -9.750 1.00 95.44 78 LYS A C 1
ATOM 608 O O . LYS A 1 78 ? -1.176 4.059 -8.945 1.00 95.44 78 LYS A O 1
ATOM 613 N N . ARG A 1 79 ? -0.107 3.018 -10.616 1.00 96.56 79 ARG A N 1
ATOM 614 C CA . ARG A 1 79 ? -0.994 1.841 -10.628 1.00 96.56 79 ARG A CA 1
ATOM 615 C C . ARG A 1 79 ? -0.759 0.953 -9.410 1.00 96.56 79 ARG A C 1
ATOM 617 O O . ARG A 1 79 ? -1.732 0.519 -8.803 1.00 96.56 79 ARG A O 1
ATOM 624 N N . GLY A 1 80 ? 0.488 0.790 -8.981 1.00 96.19 80 GLY A N 1
ATOM 625 C CA . GLY A 1 80 ? 0.857 0.099 -7.748 1.00 96.19 80 GLY A CA 1
ATOM 626 C C . GLY A 1 80 ? 0.243 0.729 -6.498 1.00 96.19 80 GLY A C 1
ATOM 627 O O . GLY A 1 80 ? -0.432 0.055 -5.723 1.00 96.19 80 GLY A O 1
ATOM 628 N N . ARG A 1 81 ? 0.346 2.056 -6.366 1.00 95.88 81 ARG A N 1
ATOM 629 C CA . ARG A 1 81 ? -0.327 2.846 -5.321 1.00 95.88 81 ARG A CA 1
ATOM 630 C C . ARG A 1 81 ? -1.845 2.641 -5.305 1.00 95.88 81 ARG A C 1
ATOM 632 O O . ARG A 1 81 ? -2.462 2.627 -4.237 1.00 95.88 81 ARG A O 1
ATOM 639 N N . ARG A 1 82 ? -2.476 2.531 -6.479 1.00 95.81 82 ARG A N 1
ATOM 640 C CA . ARG A 1 82 ? -3.915 2.226 -6.599 1.00 95.81 82 ARG A CA 1
ATOM 641 C C . ARG A 1 82 ? -4.226 0.774 -6.242 1.00 95.81 82 ARG A C 1
ATOM 643 O O . ARG A 1 82 ? -5.293 0.520 -5.695 1.00 95.81 82 ARG A O 1
ATOM 650 N N . ALA A 1 83 ? -3.318 -0.152 -6.538 1.00 97.00 83 ALA A N 1
ATOM 651 C CA . ALA A 1 83 ? -3.490 -1.573 -6.269 1.00 97.00 83 ALA A CA 1
ATOM 652 C C . ALA A 1 83 ? -3.518 -1.900 -4.770 1.00 97.00 83 ALA A C 1
ATOM 654 O O . ALA A 1 83 ? -4.153 -2.880 -4.416 1.00 97.00 83 ALA A O 1
ATOM 655 N N . ILE A 1 84 ? -2.901 -1.077 -3.912 1.00 96.62 84 ILE A N 1
ATOM 656 C CA . ILE A 1 84 ? -2.900 -1.224 -2.441 1.00 96.62 84 ILE A CA 1
ATOM 657 C C . ILE A 1 84 ? -3.909 -0.303 -1.726 1.00 96.62 84 ILE A C 1
ATOM 659 O O . ILE A 1 84 ? -3.680 0.135 -0.596 1.00 96.62 84 ILE A O 1
ATOM 663 N N . HIS A 1 85 ? -5.001 0.073 -2.393 1.00 96.31 85 HIS A N 1
ATOM 664 C CA . HIS A 1 85 ? -5.966 1.041 -1.871 1.00 96.31 85 HIS A CA 1
ATOM 665 C C . HIS A 1 85 ? -6.592 0.620 -0.531 1.00 96.31 85 HIS A C 1
ATOM 667 O O . HIS A 1 85 ? -6.580 1.410 0.409 1.00 96.31 85 HIS A O 1
ATOM 673 N N . TYR A 1 86 ? -7.124 -0.596 -0.419 1.00 96.94 86 TYR A N 1
ATOM 674 C CA . TYR A 1 86 ? -7.748 -1.125 0.792 1.00 96.94 86 TYR A CA 1
ATOM 675 C C . TYR A 1 86 ? -6.734 -1.371 1.905 1.00 96.94 86 TYR A C 1
ATOM 677 O O . TYR A 1 86 ? -7.073 -1.175 3.069 1.00 96.94 86 TYR A O 1
ATOM 685 N N . ILE A 1 87 ? -5.496 -1.755 1.587 1.00 97.00 87 ILE A N 1
ATOM 686 C CA . ILE A 1 87 ? -4.404 -1.796 2.570 1.00 97.00 87 ILE A CA 1
ATOM 687 C C . ILE A 1 87 ? -4.157 -0.390 3.132 1.00 97.00 87 ILE A C 1
ATOM 689 O O . ILE A 1 87 ? -4.157 -0.211 4.351 1.00 97.00 87 ILE A O 1
ATOM 693 N N . ARG A 1 88 ? -4.020 0.625 2.266 1.00 95.69 88 ARG A N 1
ATOM 694 C CA . ARG A 1 88 ? -3.814 2.022 2.684 1.00 95.69 88 ARG A CA 1
ATOM 695 C C . ARG A 1 88 ? -4.975 2.547 3.525 1.00 95.69 88 ARG A C 1
ATOM 697 O O . ARG A 1 88 ? -4.738 3.148 4.571 1.00 95.69 88 ARG A O 1
ATOM 704 N N . THR A 1 89 ? -6.209 2.327 3.077 1.00 95.88 89 THR A N 1
ATOM 705 C CA . THR A 1 89 ? -7.423 2.732 3.798 1.00 95.88 89 THR A CA 1
ATOM 706 C C . THR A 1 89 ? -7.512 2.027 5.146 1.00 95.88 89 THR A C 1
ATOM 708 O O . THR A 1 89 ? -7.843 2.659 6.144 1.00 95.88 89 THR A O 1
ATOM 711 N N . PHE A 1 90 ? -7.145 0.746 5.213 1.00 96.38 90 PHE A N 1
ATOM 712 C CA . PHE A 1 90 ? -7.175 0.020 6.473 1.00 96.38 90 PHE A CA 1
ATOM 713 C C . PHE A 1 90 ? -6.197 0.603 7.493 1.00 96.38 90 PHE A C 1
ATOM 715 O O . PHE A 1 90 ? -6.579 0.832 8.635 1.00 96.38 90 PHE A O 1
ATOM 722 N N . ILE A 1 91 ? -4.956 0.874 7.079 1.00 95.75 91 ILE A N 1
ATOM 723 C CA . ILE A 1 91 ? -3.924 1.452 7.952 1.00 95.75 91 ILE A CA 1
ATOM 724 C C . ILE A 1 91 ? -4.359 2.827 8.472 1.00 95.75 91 ILE A C 1
ATOM 726 O O . ILE A 1 91 ? -4.323 3.067 9.674 1.00 95.75 91 ILE A O 1
ATOM 730 N N . ASN A 1 92 ? -4.803 3.710 7.575 1.00 94.88 92 ASN A N 1
ATOM 731 C CA . ASN A 1 92 ? -5.008 5.123 7.901 1.00 94.88 92 ASN A CA 1
ATOM 732 C C . ASN A 1 92 ? -6.406 5.453 8.446 1.00 94.88 92 ASN A C 1
ATOM 734 O O . ASN A 1 92 ? -6.594 6.520 9.021 1.00 94.88 92 ASN A O 1
ATOM 738 N N . VAL A 1 93 ? -7.398 4.580 8.241 1.00 94.56 93 VAL A N 1
ATOM 739 C CA . VAL A 1 93 ? -8.798 4.847 8.610 1.00 94.56 93 VAL A CA 1
ATOM 740 C C . VAL A 1 93 ? -9.348 3.740 9.495 1.00 94.56 93 VAL A C 1
ATOM 742 O O . VAL A 1 93 ? -9.686 3.985 10.651 1.00 94.56 93 VAL A O 1
ATOM 745 N N . ASP A 1 94 ? -9.420 2.512 8.978 1.00 94.44 94 ASP A N 1
ATOM 746 C CA . ASP A 1 94 ? -10.118 1.429 9.680 1.00 94.44 94 ASP A CA 1
ATOM 747 C C . ASP A 1 94 ? -9.448 1.074 11.008 1.00 94.44 94 ASP A C 1
ATOM 749 O O . ASP A 1 94 ? -10.121 0.862 12.014 1.00 94.44 94 ASP A O 1
ATOM 753 N N . TYR A 1 95 ? -8.118 1.002 11.017 1.00 93.69 95 TYR A N 1
ATOM 754 C CA . TYR A 1 95 ? -7.356 0.658 12.208 1.00 93.69 95 TYR A CA 1
ATOM 755 C C . TYR A 1 95 ? -7.461 1.745 13.282 1.00 93.69 95 TYR A C 1
ATOM 757 O O . TYR A 1 95 ? -7.613 1.429 14.461 1.00 93.69 95 TYR A O 1
ATOM 765 N N . VAL A 1 96 ? -7.450 3.018 12.875 1.00 93.50 96 VAL A N 1
ATOM 766 C CA . VAL A 1 96 ? -7.642 4.159 13.780 1.00 93.50 96 VAL A CA 1
ATOM 767 C C . VAL A 1 96 ? -9.026 4.092 14.425 1.00 93.50 96 VAL A C 1
ATOM 769 O O . VAL A 1 96 ? -9.139 4.200 15.646 1.00 93.50 96 VAL A O 1
ATOM 772 N N . LEU A 1 97 ? -10.069 3.834 13.630 1.00 94.44 97 LEU A N 1
ATOM 773 C CA . LEU A 1 97 ? -11.434 3.678 14.131 1.00 94.44 97 LEU A CA 1
ATOM 774 C C . LEU A 1 97 ? -11.551 2.507 15.116 1.00 94.44 97 LEU A C 1
ATOM 776 O O . LEU A 1 97 ? -12.055 2.693 16.222 1.00 94.44 97 LEU A O 1
ATOM 780 N N . LEU A 1 98 ? -11.031 1.330 14.755 1.00 94.44 98 LEU A N 1
ATOM 781 C CA . LEU A 1 98 ? -11.038 0.149 15.624 1.00 94.44 98 LEU A CA 1
ATOM 782 C C . LEU A 1 98 ? -10.288 0.401 16.936 1.00 94.44 98 LEU A C 1
ATOM 784 O O . LEU A 1 98 ? -10.733 -0.027 18.002 1.00 94.44 98 LEU A O 1
ATOM 788 N N . ASN A 1 99 ? -9.158 1.109 16.882 1.00 94.75 99 ASN A N 1
ATOM 789 C CA . ASN A 1 99 ? -8.423 1.473 18.084 1.00 94.75 99 ASN A CA 1
ATOM 790 C C . ASN A 1 99 ? -9.235 2.436 18.962 1.00 94.75 99 ASN A C 1
ATOM 792 O O . ASN A 1 99 ? -9.306 2.219 20.168 1.00 94.75 99 ASN A O 1
ATOM 796 N N . ASN A 1 100 ? -9.897 3.438 18.379 1.00 96.00 100 ASN A N 1
ATOM 797 C CA . ASN A 1 100 ? -10.753 4.364 19.126 1.00 96.00 100 ASN A CA 1
ATOM 798 C C . ASN A 1 100 ? -11.917 3.634 19.812 1.00 96.00 100 ASN A C 1
ATOM 800 O O . ASN A 1 100 ? -12.120 3.812 21.012 1.00 96.00 100 ASN A O 1
ATOM 804 N N . GLN A 1 101 ? -12.614 2.748 19.093 1.00 95.69 101 GLN A N 1
ATOM 805 C CA . GLN A 1 101 ? -13.686 1.921 19.660 1.00 95.69 101 GLN A CA 1
ATOM 806 C C . GLN A 1 101 ? -13.171 1.018 20.791 1.00 95.69 101 GLN A C 1
ATOM 808 O O . GLN A 1 101 ? -13.809 0.886 21.834 1.00 95.69 101 GLN A O 1
ATOM 813 N N . ARG A 1 102 ? -11.971 0.440 20.638 1.00 95.88 102 ARG A N 1
ATOM 814 C CA . ARG A 1 102 ? -11.320 -0.349 21.695 1.00 95.88 102 ARG A CA 1
ATOM 815 C C . ARG A 1 102 ? -11.033 0.488 22.943 1.00 95.88 102 ARG A C 1
ATOM 817 O O . ARG A 1 102 ? -11.261 0.001 24.049 1.00 95.88 102 ARG A O 1
ATOM 824 N N . GLN A 1 103 ? -10.509 1.705 22.789 1.00 97.50 103 GLN A N 1
ATOM 825 C CA . GLN A 1 103 ? -10.232 2.584 23.932 1.00 97.50 103 GLN A CA 1
ATOM 826 C C . GLN A 1 103 ? -11.524 2.990 24.647 1.00 97.50 103 GLN A C 1
ATOM 828 O O . GLN A 1 103 ? -11.586 2.929 25.875 1.00 97.50 103 GLN A O 1
ATOM 833 N N . GLU A 1 104 ? -12.572 3.325 23.894 1.00 97.56 104 GLU A N 1
ATOM 834 C CA . GLU A 1 104 ? -13.872 3.663 24.474 1.00 97.56 104 GLU A CA 1
ATOM 835 C C . GLU A 1 104 ? -14.486 2.462 25.206 1.00 97.56 104 GLU A C 1
ATOM 837 O O . GLU A 1 104 ? -14.937 2.606 26.339 1.00 97.56 104 GLU A O 1
ATOM 842 N N . LEU A 1 105 ? -14.404 1.246 24.652 1.00 97.69 105 LEU A N 1
ATOM 843 C CA . LEU A 1 105 ? -14.861 0.033 25.338 1.00 97.69 105 LEU A CA 1
ATOM 844 C C . LEU A 1 105 ? -14.129 -0.196 26.671 1.00 97.69 105 LEU A C 1
ATOM 846 O O . LEU A 1 105 ? -14.758 -0.544 27.673 1.00 97.69 105 LEU A O 1
ATOM 850 N N . ILE A 1 106 ? -12.807 0.016 26.710 1.00 97.62 106 ILE A N 1
ATOM 851 C CA . ILE A 1 106 ? -12.010 -0.092 27.943 1.00 97.62 106 ILE A CA 1
ATOM 852 C C . ILE A 1 106 ? -12.489 0.927 28.981 1.00 97.62 106 ILE A C 1
ATOM 854 O O . ILE A 1 106 ? -12.671 0.566 30.146 1.00 97.62 106 ILE A O 1
ATOM 858 N N . LYS A 1 107 ? -12.736 2.170 28.560 1.00 97.94 107 LYS A N 1
ATOM 859 C CA . LYS A 1 107 ? -13.264 3.226 29.425 1.00 97.94 107 LYS A CA 1
ATOM 860 C C . LYS A 1 107 ? -14.654 2.874 29.960 1.00 97.94 107 LYS A C 1
ATOM 862 O O . LYS A 1 107 ? -14.873 2.935 31.167 1.00 97.94 107 LYS A O 1
ATOM 867 N N . ARG A 1 108 ? -15.575 2.422 29.102 1.00 97.44 108 ARG A N 1
ATOM 868 C CA . ARG A 1 108 ? -16.923 1.987 29.515 1.00 97.44 108 ARG A CA 1
ATOM 869 C C . ARG A 1 108 ? -16.886 0.814 30.484 1.00 97.44 108 ARG A C 1
ATOM 871 O O . ARG A 1 108 ? -17.678 0.780 31.421 1.00 97.44 108 ARG A O 1
ATOM 878 N N . ARG A 1 109 ? -15.945 -0.117 30.306 1.00 97.88 109 ARG A N 1
ATOM 879 C CA . ARG A 1 109 ? -15.729 -1.215 31.254 1.00 97.88 109 ARG A CA 1
ATOM 880 C C . ARG A 1 109 ? -15.336 -0.685 32.633 1.00 97.88 109 ARG A C 1
ATOM 882 O O . ARG A 1 109 ? -15.935 -1.091 33.617 1.00 97.88 109 ARG A O 1
ATOM 889 N N . GLN A 1 110 ? -14.386 0.248 32.697 1.00 97.88 110 GLN A N 1
ATOM 890 C CA . GLN A 1 110 ? -13.953 0.862 33.959 1.00 97.88 110 GLN A CA 1
ATOM 891 C C . GLN A 1 110 ? -15.089 1.635 34.647 1.00 97.88 110 GLN A C 1
ATOM 893 O O . GLN A 1 110 ? -15.278 1.491 35.852 1.00 97.88 110 GLN A O 1
ATOM 898 N N . GLU A 1 111 ? -15.876 2.407 33.888 1.00 97.00 111 GLU A N 1
ATOM 899 C CA . GLU A 1 111 ? -17.065 3.110 34.397 1.00 97.00 111 GLU A CA 1
ATOM 900 C C . GLU A 1 111 ? -18.099 2.126 34.975 1.00 97.00 111 GLU A C 1
ATOM 902 O O . GLU A 1 111 ? -18.633 2.344 36.064 1.00 97.00 111 GLU A O 1
ATOM 907 N N . MET A 1 112 ? -18.358 1.019 34.270 1.00 97.44 112 MET A N 1
ATOM 908 C CA . MET A 1 112 ? -19.257 -0.043 34.725 1.00 97.44 112 MET A CA 1
ATOM 909 C C . MET A 1 112 ? -18.741 -0.721 35.999 1.00 97.44 112 MET A C 1
ATOM 911 O O . MET A 1 112 ? -19.518 -0.923 36.933 1.00 97.44 112 MET A O 1
ATOM 915 N N . ASP A 1 113 ? -17.458 -1.080 36.049 1.00 97.12 113 ASP A N 1
ATOM 916 C CA . ASP A 1 113 ? -16.852 -1.742 37.207 1.00 97.12 113 ASP A CA 1
ATOM 917 C C . ASP A 1 113 ? -16.904 -0.838 38.449 1.00 97.12 113 ASP A C 1
ATOM 919 O O . ASP A 1 113 ? -17.264 -1.295 39.537 1.00 97.12 113 ASP A O 1
ATOM 923 N N . PHE A 1 114 ? -16.648 0.464 38.277 1.00 96.38 114 PHE A N 1
ATOM 924 C CA . PHE A 1 114 ? -16.787 1.455 39.342 1.00 96.38 114 PHE A CA 1
ATOM 925 C C . PHE A 1 114 ? -18.233 1.557 39.848 1.00 96.38 114 PHE A C 1
ATOM 927 O O . PHE A 1 114 ? -18.471 1.450 41.051 1.00 96.38 114 PHE A O 1
ATOM 934 N N . ALA A 1 115 ? -19.214 1.684 38.948 1.00 95.12 115 ALA A N 1
ATOM 935 C CA . ALA A 1 115 ? -20.624 1.787 39.331 1.00 95.12 115 ALA A CA 1
ATOM 936 C C . ALA A 1 115 ? -21.136 0.521 40.046 1.00 95.12 115 ALA A C 1
ATOM 938 O O . ALA A 1 115 ? -21.894 0.613 41.016 1.00 95.12 115 ALA A O 1
ATOM 939 N N . LYS A 1 116 ? -20.685 -0.667 39.614 1.00 94.75 116 LYS A N 1
ATOM 940 C CA . LYS A 1 116 ? -20.974 -1.940 40.295 1.00 94.75 116 LYS A CA 1
ATOM 941 C C . LYS A 1 116 ? -20.409 -1.958 41.711 1.00 94.75 116 LYS A C 1
ATOM 943 O O . LYS A 1 116 ? -21.116 -2.347 42.638 1.00 94.75 116 LYS A O 1
ATOM 948 N N . HIS A 1 117 ? -19.165 -1.518 41.879 1.00 95.38 117 HIS A N 1
ATOM 949 C CA . HIS A 1 117 ? -18.517 -1.443 43.184 1.00 95.38 117 HIS A CA 1
ATOM 950 C C . HIS A 1 117 ? -19.222 -0.445 44.121 1.00 95.38 117 HIS A C 1
ATOM 952 O O . HIS A 1 117 ? -19.493 -0.765 45.278 1.00 95.38 117 HIS A O 1
ATOM 958 N N . GLU A 1 118 ? -19.595 0.742 43.631 1.00 94.00 118 GLU A N 1
ATOM 959 C CA . GLU A 1 118 ? -20.320 1.737 44.432 1.00 94.00 118 GLU A CA 1
ATOM 960 C C . GLU A 1 118 ? -21.701 1.265 44.894 1.00 94.00 118 GLU A C 1
ATOM 962 O O . GLU A 1 118 ? -22.105 1.584 46.019 1.00 94.00 118 GLU A O 1
ATOM 967 N N . TYR A 1 119 ? -22.419 0.540 44.031 1.00 92.94 119 TYR A N 1
ATOM 968 C CA . TYR A 1 119 ? -23.711 -0.053 44.364 1.00 92.94 119 TYR A CA 1
ATOM 969 C C . TYR A 1 119 ? -23.563 -1.201 45.368 1.00 92.94 119 TYR A C 1
ATOM 971 O O . TYR A 1 119 ? -24.318 -1.251 46.334 1.00 92.94 119 TYR A O 1
ATOM 979 N N . ALA A 1 120 ? -22.568 -2.077 45.188 1.00 93.69 120 ALA A N 1
ATOM 980 C CA . ALA A 1 120 ? -22.303 -3.186 46.105 1.00 93.69 120 ALA A CA 1
ATOM 981 C C . ALA A 1 120 ? -21.964 -2.705 47.526 1.00 93.69 120 ALA A C 1
ATOM 983 O O . ALA A 1 120 ? -22.416 -3.302 48.499 1.0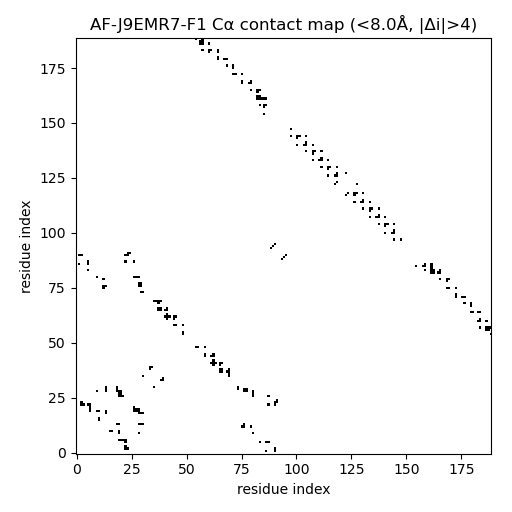0 93.69 120 ALA A O 1
ATOM 984 N N . ASN A 1 121 ? -21.215 -1.604 47.647 1.00 92.62 121 ASN A N 1
ATOM 985 C CA . ASN A 1 121 ? -20.819 -1.050 48.944 1.00 92.62 121 ASN A CA 1
ATOM 986 C C . ASN A 1 121 ? -21.934 -0.270 49.650 1.00 92.62 121 ASN A C 1
ATOM 988 O O . ASN A 1 121 ? -21.970 -0.227 50.877 1.00 92.62 121 ASN A O 1
ATOM 992 N N . ASN A 1 122 ? -22.813 0.400 48.901 1.00 90.44 122 ASN A N 1
ATOM 993 C CA . ASN A 1 122 ? -23.928 1.154 49.473 1.00 90.44 122 ASN A CA 1
ATOM 994 C C . ASN A 1 122 ? -25.123 1.130 48.505 1.00 90.44 122 ASN A C 1
ATOM 996 O O . ASN A 1 122 ? -25.216 2.001 47.629 1.00 90.44 122 ASN A O 1
ATOM 1000 N N . PRO A 1 123 ? -26.016 0.133 48.640 1.00 90.19 123 PRO A N 1
ATOM 1001 C CA . PRO A 1 123 ? -27.123 -0.067 47.718 1.00 90.19 123 PRO A CA 1
ATOM 1002 C C . PRO A 1 123 ? -28.195 1.015 47.887 1.00 90.19 123 PRO A C 1
ATOM 1004 O O . PRO A 1 123 ? -28.994 0.987 48.820 1.00 90.19 123 PRO A O 1
ATOM 1007 N N . THR A 1 124 ? -28.247 1.958 46.948 1.00 93.06 124 THR A N 1
ATOM 1008 C CA . THR A 1 124 ? -29.335 2.940 46.823 1.00 93.06 124 THR A CA 1
ATOM 1009 C C . THR A 1 124 ? -29.973 2.842 45.440 1.00 93.06 124 THR A C 1
ATOM 1011 O O . THR A 1 124 ? -29.313 2.434 44.480 1.00 93.06 124 THR A O 1
ATOM 1014 N N . GLU A 1 125 ? -31.243 3.234 45.298 1.00 91.06 125 GLU A N 1
ATOM 1015 C CA . GLU A 1 125 ? -31.924 3.204 43.991 1.00 91.06 125 GLU A CA 1
ATOM 1016 C C . GLU A 1 125 ? -31.228 4.102 42.955 1.00 91.06 125 GLU A C 1
ATOM 1018 O O . GLU A 1 125 ? -31.048 3.695 41.810 1.00 91.06 125 GLU A O 1
ATOM 1023 N N . GLN A 1 126 ? -30.701 5.259 43.369 1.00 91.69 126 GLN A N 1
ATOM 1024 C CA . GLN A 1 126 ? -29.909 6.126 42.489 1.00 91.69 126 GLN A CA 1
ATOM 1025 C C . GLN A 1 126 ? -28.642 5.423 41.964 1.00 91.69 126 GLN A C 1
ATOM 1027 O O . GLN A 1 126 ? -28.297 5.530 40.786 1.00 91.69 126 GLN A O 1
ATOM 1032 N N . LYS A 1 127 ? -27.939 4.671 42.821 1.00 89.62 127 LYS A N 1
ATOM 1033 C CA . LYS A 1 127 ? -26.734 3.921 42.428 1.00 89.62 127 LYS A CA 1
ATOM 1034 C C . LYS A 1 127 ? -27.058 2.707 41.567 1.00 89.62 127 LYS A C 1
ATOM 1036 O O . LYS A 1 127 ? -26.303 2.395 40.650 1.00 89.62 127 LYS A O 1
ATOM 1041 N N . LYS A 1 128 ? -28.194 2.058 41.816 1.00 92.31 128 LYS A N 1
ATOM 1042 C CA . LYS A 1 128 ? -28.724 0.982 40.973 1.00 92.31 128 LYS A CA 1
ATOM 1043 C C . LYS A 1 128 ? -29.026 1.483 39.562 1.00 92.31 128 LYS A C 1
ATOM 1045 O O . LYS A 1 128 ? -28.618 0.847 38.594 1.00 92.31 128 LYS A O 1
ATOM 1050 N N . GLU A 1 129 ? -29.674 2.641 39.436 1.00 93.19 129 GLU A N 1
ATOM 1051 C CA . GLU A 1 129 ? -29.941 3.274 38.141 1.00 93.19 129 GLU A CA 1
ATOM 1052 C C . GLU A 1 129 ? -28.639 3.639 37.410 1.00 93.19 129 GLU A C 1
ATOM 1054 O O . GLU A 1 129 ? -28.472 3.308 36.235 1.00 93.19 129 GLU A O 1
ATOM 1059 N N . SER A 1 130 ? -27.676 4.237 38.121 1.00 92.56 130 SER A N 1
ATOM 1060 C CA . SER A 1 130 ? -26.343 4.542 37.580 1.00 92.56 130 SER A CA 1
ATOM 1061 C C . SER A 1 130 ? -25.617 3.285 37.076 1.00 92.56 130 SER A C 1
ATOM 1063 O O . SER A 1 130 ? -25.102 3.264 35.955 1.00 92.56 130 SER A O 1
ATOM 1065 N N . CYS A 1 131 ? -25.647 2.200 37.857 1.00 94.44 131 CYS A N 1
ATOM 1066 C CA . CYS A 1 131 ? -25.073 0.905 37.491 1.00 94.44 131 CYS A CA 1
ATOM 1067 C C . CYS A 1 131 ? -25.735 0.320 36.234 1.00 94.44 131 CYS A C 1
ATOM 1069 O O . CYS A 1 131 ? -25.042 -0.037 35.279 1.00 94.44 131 CYS A O 1
ATOM 1071 N N . ASN A 1 132 ? -27.070 0.302 36.177 1.00 95.44 132 ASN A N 1
ATOM 1072 C CA . ASN A 1 132 ? -27.814 -0.176 35.009 1.00 95.44 132 ASN A CA 1
ATOM 1073 C C . ASN A 1 132 ? -27.481 0.634 33.748 1.00 95.44 132 ASN A C 1
ATOM 1075 O O . ASN A 1 132 ? -27.276 0.060 32.677 1.00 95.44 132 ASN A O 1
ATOM 1079 N N . LYS A 1 133 ? -27.358 1.960 33.875 1.00 96.25 133 LYS A N 1
ATOM 1080 C CA . LYS A 1 133 ? -26.965 2.843 32.772 1.00 96.25 133 LYS A CA 1
ATOM 1081 C C . LYS A 1 133 ? -25.544 2.556 32.282 1.00 96.25 133 LYS A C 1
ATOM 1083 O O . LYS A 1 133 ? -25.311 2.548 31.074 1.00 96.25 133 LYS A O 1
ATOM 1088 N N . ALA A 1 134 ? -24.600 2.308 33.189 1.00 96.19 134 ALA A N 1
ATOM 1089 C CA . ALA A 1 134 ? -23.226 1.963 32.828 1.00 96.19 134 ALA A CA 1
ATOM 1090 C C . ALA A 1 134 ? -23.137 0.593 32.131 1.00 96.19 134 ALA A C 1
ATOM 1092 O O . ALA A 1 134 ? -22.434 0.461 31.130 1.00 96.19 134 ALA A O 1
ATOM 1093 N N . ILE A 1 135 ? -23.909 -0.400 32.594 1.00 97.19 135 ILE A N 1
ATOM 1094 C CA . ILE A 1 135 ? -24.026 -1.715 31.943 1.00 97.19 135 ILE A CA 1
ATOM 1095 C C . ILE A 1 135 ? -24.587 -1.571 30.524 1.00 97.19 135 ILE A C 1
ATOM 1097 O O . ILE A 1 135 ? -24.034 -2.154 29.592 1.00 97.19 135 ILE A O 1
ATOM 1101 N N . ALA A 1 136 ? -25.655 -0.786 30.347 1.00 97.62 136 ALA A N 1
ATOM 1102 C CA . ALA A 1 136 ? -26.266 -0.567 29.038 1.00 97.62 136 ALA A CA 1
ATOM 1103 C C . ALA A 1 136 ? -25.275 0.056 28.041 1.00 97.62 136 ALA A C 1
ATOM 1105 O O . ALA A 1 136 ? -25.111 -0.473 26.946 1.00 97.62 136 ALA A O 1
ATOM 1106 N N . LYS A 1 137 ? -24.544 1.103 28.450 1.00 97.56 137 LYS A N 1
ATOM 1107 C CA . LYS A 1 137 ? -23.514 1.744 27.611 1.00 97.56 137 LYS A CA 1
ATOM 1108 C C . LYS A 1 137 ? -22.347 0.819 27.275 1.00 97.56 137 LYS A C 1
ATOM 1110 O O . LYS A 1 137 ? -21.834 0.854 26.163 1.00 97.56 137 LYS A O 1
ATOM 1115 N N . PHE A 1 138 ? -21.896 0.008 28.235 1.00 98.00 138 PHE A N 1
ATOM 1116 C CA . PHE A 1 138 ? -20.848 -0.976 27.972 1.00 98.00 138 PHE A CA 1
ATOM 1117 C C . PHE A 1 138 ? -21.313 -2.015 26.948 1.00 98.00 138 PHE A C 1
ATOM 1119 O O . PHE A 1 138 ? -20.558 -2.350 26.039 1.00 98.00 138 PHE A O 1
ATOM 1126 N N . LYS A 1 139 ? -22.555 -2.495 27.073 1.00 97.44 139 LYS A N 1
ATOM 1127 C CA . LYS A 1 139 ? -23.137 -3.448 26.128 1.00 97.44 139 LYS A CA 1
ATOM 1128 C C . LYS A 1 139 ? -23.250 -2.852 24.725 1.00 97.44 139 LYS A C 1
ATOM 1130 O O . LYS A 1 139 ? -22.77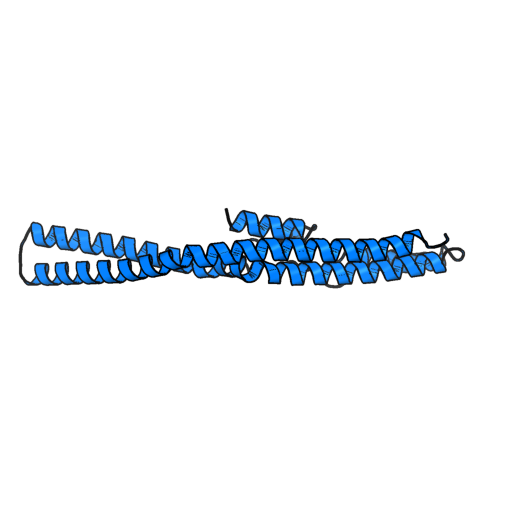0 -3.470 23.788 1.00 97.44 139 LYS A O 1
ATOM 1135 N N . GLU A 1 140 ? -23.797 -1.645 24.607 1.00 97.44 140 GLU A N 1
ATOM 1136 C CA . GLU A 1 140 ? -23.894 -0.913 23.337 1.00 97.44 140 GLU A CA 1
ATOM 1137 C C . GLU A 1 140 ? -22.521 -0.786 22.661 1.00 97.44 140 GLU A C 1
ATOM 1139 O O . GLU A 1 140 ? -22.340 -1.234 21.531 1.00 97.44 140 GLU A O 1
ATOM 1144 N N . GLN A 1 141 ? -21.509 -0.299 23.390 1.00 97.56 141 GLN A N 1
ATOM 1145 C CA . GLN A 1 141 ? -20.159 -0.172 22.839 1.00 97.56 141 GLN A CA 1
ATOM 1146 C C . GLN A 1 141 ? -19.532 -1.528 22.480 1.00 97.56 141 GLN A C 1
ATOM 1148 O O . GLN A 1 141 ? -18.749 -1.620 21.533 1.00 97.56 141 GLN A O 1
ATOM 1153 N N . SER A 1 142 ? -19.833 -2.576 23.251 1.00 97.12 142 SER A N 1
ATOM 1154 C CA . SER A 1 142 ? -19.370 -3.938 22.987 1.00 97.12 142 SER A CA 1
ATOM 1155 C C . SER A 1 142 ? -19.960 -4.469 21.683 1.00 97.12 142 SER A C 1
ATOM 1157 O O . SER A 1 142 ? -19.219 -5.027 20.875 1.00 97.12 142 SER A O 1
ATOM 1159 N N . ASP A 1 143 ? -21.260 -4.275 21.466 1.00 96.94 143 ASP A N 1
ATOM 1160 C CA . ASP A 1 143 ? -21.960 -4.717 20.260 1.00 96.94 143 ASP A CA 1
ATOM 1161 C C . ASP A 1 143 ? -21.376 -4.025 19.011 1.00 96.94 143 ASP A C 1
ATOM 1163 O O . ASP A 1 143 ? -21.029 -4.707 18.045 1.00 96.94 143 ASP A O 1
ATOM 1167 N N . GLU A 1 144 ? -21.119 -2.711 19.072 1.00 95.25 144 GLU A N 1
ATOM 1168 C CA . GLU A 1 144 ? -20.443 -1.966 17.994 1.00 95.25 144 GLU A CA 1
ATOM 1169 C C . GLU A 1 144 ? -19.041 -2.511 17.673 1.00 95.25 144 GLU A C 1
ATOM 1171 O O . GLU A 1 144 ? -18.656 -2.646 16.506 1.00 95.25 144 GLU A O 1
ATOM 1176 N N . VAL A 1 145 ? -18.249 -2.827 18.706 1.00 95.62 145 VAL A N 1
ATOM 1177 C CA . VAL A 1 145 ? -16.903 -3.393 18.528 1.00 95.62 145 VAL A CA 1
ATOM 1178 C C . VAL A 1 145 ? -16.992 -4.772 17.877 1.00 95.62 145 VAL A C 1
ATOM 1180 O O . VAL A 1 145 ? -16.230 -5.056 16.952 1.00 95.62 145 VAL A O 1
ATOM 1183 N N . PHE A 1 146 ? -17.912 -5.632 18.320 1.00 94.94 146 PHE A N 1
ATOM 1184 C CA . PHE A 1 146 ? -18.081 -6.965 17.741 1.00 94.94 146 PHE A CA 1
ATOM 1185 C C . PHE A 1 146 ? -18.547 -6.916 16.286 1.00 94.94 146 PHE A C 1
ATOM 1187 O O . PHE A 1 146 ? -18.029 -7.677 15.465 1.00 94.94 146 PHE A O 1
ATOM 1194 N N . GLU A 1 147 ? -19.451 -5.999 15.943 1.00 93.88 147 GLU A N 1
ATOM 1195 C CA . GLU A 1 147 ? -19.864 -5.776 14.558 1.00 93.88 147 GLU A CA 1
ATOM 1196 C C . GLU A 1 147 ? -18.669 -5.357 13.689 1.00 93.88 147 GLU A C 1
ATOM 1198 O O . GLU A 1 147 ? -18.401 -5.966 12.647 1.00 93.88 147 GLU A O 1
ATOM 1203 N N . ALA A 1 148 ? -17.874 -4.389 14.155 1.00 92.25 148 ALA A N 1
ATOM 1204 C CA . ALA A 1 148 ? -16.685 -3.931 13.444 1.00 92.25 148 ALA A CA 1
ATOM 1205 C C . ALA A 1 148 ? -15.650 -5.057 13.254 1.00 92.25 148 ALA A C 1
ATOM 1207 O O . ALA A 1 148 ? -15.117 -5.232 12.149 1.00 92.25 148 ALA A O 1
ATOM 1208 N N . LEU A 1 149 ? -15.406 -5.868 14.292 1.00 93.31 149 LEU A N 1
ATOM 1209 C CA . LEU A 1 149 ? -14.529 -7.043 14.230 1.00 93.31 149 LEU A CA 1
ATOM 1210 C C . LEU A 1 149 ? -15.048 -8.101 13.245 1.00 93.31 149 LEU A C 1
ATOM 1212 O O . LEU A 1 149 ? -14.248 -8.709 12.529 1.00 93.31 149 LEU A O 1
ATOM 1216 N N . GLY A 1 150 ? -16.369 -8.276 13.140 1.00 93.75 150 GLY A N 1
ATOM 1217 C CA . GLY A 1 150 ? -17.004 -9.179 12.177 1.00 93.75 150 GLY A CA 1
ATOM 1218 C C . GLY A 1 150 ? -16.648 -8.864 10.719 1.00 93.75 150 GLY A C 1
ATOM 1219 O O . GLY A 1 150 ? -16.562 -9.765 9.883 1.00 93.75 150 GLY A O 1
ATOM 1220 N N . THR A 1 151 ? -16.336 -7.602 10.404 1.00 93.38 151 THR A N 1
ATOM 1221 C CA . THR A 1 151 ? -15.952 -7.188 9.042 1.00 93.38 151 THR A CA 1
ATOM 1222 C C . THR A 1 151 ? -14.497 -7.504 8.673 1.00 93.38 151 THR A C 1
ATOM 1224 O O . THR A 1 151 ? -14.147 -7.481 7.486 1.00 93.38 151 THR A O 1
ATOM 1227 N N . ILE A 1 152 ? -13.632 -7.824 9.647 1.00 92.62 152 ILE A N 1
ATOM 1228 C CA . ILE A 1 152 ? -12.179 -7.970 9.434 1.00 92.62 152 ILE A CA 1
ATOM 1229 C C . ILE A 1 152 ? -11.861 -9.054 8.407 1.00 92.62 152 ILE A C 1
ATOM 1231 O O . ILE A 1 152 ? -10.982 -8.861 7.564 1.00 92.62 152 ILE A O 1
ATOM 1235 N N . GLN A 1 153 ? -12.588 -10.171 8.427 1.00 92.62 153 GLN A N 1
ATOM 1236 C CA . GLN A 1 153 ? -12.335 -11.273 7.501 1.00 92.62 153 GLN A CA 1
ATOM 1237 C C . GLN A 1 153 ? -12.557 -10.856 6.038 1.00 92.62 153 GLN A C 1
ATOM 1239 O O . GLN A 1 153 ? -11.758 -11.200 5.167 1.00 92.62 153 GLN A O 1
ATOM 1244 N N . SER A 1 154 ? -13.587 -10.047 5.773 1.00 95.69 154 SER A N 1
ATOM 1245 C CA . SER A 1 154 ? -13.842 -9.481 4.442 1.00 95.69 154 SER A CA 1
ATOM 1246 C C . SER A 1 154 ? -12.744 -8.494 4.025 1.00 95.69 154 SER A C 1
ATOM 1248 O O . SER A 1 154 ? -12.281 -8.516 2.883 1.00 95.69 154 SER A O 1
ATOM 1250 N N . LYS A 1 155 ? -12.252 -7.661 4.954 1.00 95.50 155 LYS A N 1
ATOM 1251 C CA . LYS A 1 155 ? -11.140 -6.730 4.680 1.00 95.50 155 LYS A CA 1
ATOM 1252 C C . LYS A 1 155 ? -9.838 -7.474 4.361 1.00 95.50 155 LYS A C 1
ATOM 1254 O O . LYS A 1 155 ? -9.167 -7.126 3.392 1.00 95.50 155 LYS A O 1
ATOM 1259 N N . LYS A 1 156 ? -9.531 -8.545 5.101 1.00 95.19 156 LYS A N 1
ATOM 1260 C CA . LYS A 1 156 ? -8.377 -9.423 4.846 1.00 95.19 156 LYS A CA 1
ATOM 1261 C C . LYS A 1 156 ? -8.425 -10.034 3.445 1.00 95.19 156 LYS A C 1
ATOM 1263 O O . LYS A 1 156 ? -7.405 -10.092 2.761 1.00 95.19 156 LYS A O 1
ATOM 1268 N N . GLU A 1 157 ? -9.604 -10.462 3.004 1.00 97.12 157 GLU A N 1
ATOM 1269 C CA . GLU A 1 157 ? -9.788 -11.000 1.658 1.00 97.12 157 GLU A CA 1
ATOM 1270 C C . GLU A 1 157 ? -9.513 -9.946 0.575 1.00 97.12 157 GLU A C 1
ATOM 1272 O O . GLU A 1 157 ? -8.798 -10.214 -0.392 1.00 97.12 157 GLU A O 1
ATOM 1277 N N . LYS A 1 158 ? -9.984 -8.709 0.774 1.00 97.31 158 LYS A N 1
ATOM 1278 C CA . LYS A 1 158 ? -9.655 -7.592 -0.125 1.00 97.31 158 LYS A CA 1
ATOM 1279 C C . LYS A 1 158 ? -8.148 -7.346 -0.188 1.00 97.31 158 LYS A C 1
ATOM 1281 O O . LYS A 1 158 ? -7.617 -7.220 -1.287 1.00 97.31 158 LYS A O 1
ATOM 1286 N N . HIS A 1 159 ? -7.450 -7.351 0.952 1.00 97.38 159 HIS A N 1
ATOM 1287 C CA . HIS A 1 159 ? -5.988 -7.206 0.987 1.00 97.38 159 HIS A CA 1
ATOM 1288 C C . HIS A 1 159 ? -5.281 -8.307 0.189 1.00 97.38 159 HIS A C 1
ATOM 1290 O O . HIS A 1 159 ? -4.349 -8.017 -0.553 1.00 97.38 159 HIS A O 1
ATOM 1296 N N . ARG A 1 160 ? -5.745 -9.562 0.270 1.00 97.19 160 ARG A N 1
ATOM 1297 C CA . ARG A 1 160 ? -5.188 -10.668 -0.529 1.00 97.19 160 ARG A CA 1
ATOM 1298 C C . ARG A 1 160 ? -5.294 -10.395 -2.031 1.00 97.19 160 ARG A C 1
ATOM 1300 O O . ARG A 1 160 ? -4.322 -10.575 -2.760 1.00 97.19 160 ARG A O 1
ATOM 1307 N N . ILE A 1 161 ? -6.462 -9.945 -2.489 1.00 98.12 161 ILE A N 1
ATOM 1308 C CA . ILE A 1 161 ? -6.701 -9.608 -3.901 1.00 98.12 161 ILE A CA 1
ATOM 1309 C C . ILE A 1 161 ? -5.796 -8.450 -4.348 1.00 98.12 161 ILE A C 1
ATOM 1311 O O . ILE A 1 161 ? -5.289 -8.455 -5.468 1.00 98.12 161 ILE A O 1
ATOM 1315 N N . GLU A 1 162 ? -5.562 -7.466 -3.482 1.00 97.69 162 GLU A N 1
ATOM 1316 C CA . GLU A 1 162 ? -4.654 -6.348 -3.760 1.00 97.69 162 GLU A CA 1
ATOM 1317 C C . GLU A 1 162 ? -3.205 -6.784 -3.966 1.00 97.69 162 GLU A C 1
ATOM 1319 O O . GLU A 1 162 ? -2.559 -6.310 -4.898 1.00 97.69 162 GLU A O 1
ATOM 1324 N N . LEU A 1 163 ? -2.713 -7.745 -3.181 1.00 97.50 163 LEU A N 1
ATOM 1325 C CA . LEU A 1 163 ? -1.371 -8.298 -3.384 1.00 97.50 163 LEU A CA 1
ATOM 1326 C C . LEU A 1 163 ? -1.229 -8.967 -4.756 1.00 97.50 163 LEU A C 1
ATOM 1328 O O . LEU A 1 163 ? -0.215 -8.791 -5.426 1.00 97.50 163 LEU A O 1
ATOM 1332 N N . ILE A 1 164 ? -2.263 -9.671 -5.221 1.00 98.06 164 ILE A N 1
ATOM 1333 C CA . ILE A 1 164 ? -2.270 -10.259 -6.569 1.00 98.06 164 ILE A CA 1
ATOM 1334 C C . ILE A 1 164 ? -2.228 -9.157 -7.636 1.00 98.06 164 ILE A C 1
ATOM 1336 O O . ILE A 1 164 ? -1.477 -9.266 -8.604 1.00 98.06 164 ILE A O 1
ATOM 1340 N N . LYS A 1 165 ? -2.983 -8.066 -7.450 1.00 98.00 165 LYS A N 1
ATOM 1341 C CA . LYS A 1 165 ? -2.958 -6.913 -8.366 1.00 98.00 165 LYS A CA 1
ATOM 1342 C C . LYS A 1 165 ? -1.586 -6.244 -8.411 1.00 98.00 165 LYS A C 1
ATOM 1344 O O . LYS A 1 165 ? -1.133 -5.887 -9.490 1.00 98.00 165 LYS A O 1
ATOM 1349 N N . VAL A 1 166 ? -0.915 -6.100 -7.269 1.00 97.62 166 VAL A N 1
ATOM 1350 C CA . VAL A 1 166 ? 0.462 -5.583 -7.197 1.00 97.62 166 VAL A CA 1
ATOM 1351 C C . VAL A 1 166 ? 1.404 -6.433 -8.051 1.00 97.62 166 VAL A C 1
ATOM 1353 O O . VAL A 1 166 ? 2.138 -5.886 -8.870 1.00 97.62 166 VAL A O 1
ATOM 1356 N N . LEU A 1 167 ? 1.339 -7.761 -7.914 1.00 97.69 167 LEU A N 1
ATOM 1357 C CA . LEU A 1 167 ? 2.163 -8.687 -8.696 1.00 97.69 167 LEU A CA 1
ATOM 1358 C C . LEU A 1 167 ? 1.847 -8.635 -10.199 1.00 97.69 167 LEU A C 1
ATOM 1360 O O . LEU A 1 167 ? 2.751 -8.713 -11.030 1.00 97.69 167 LEU A O 1
ATOM 1364 N N . ASP A 1 168 ? 0.576 -8.472 -10.565 1.00 98.06 168 ASP A N 1
ATOM 1365 C CA . ASP A 1 168 ? 0.173 -8.307 -11.962 1.00 98.06 168 ASP A CA 1
ATOM 1366 C C . ASP A 1 168 ? 0.710 -6.996 -12.563 1.00 98.06 168 ASP A C 1
ATOM 1368 O O . ASP A 1 168 ? 1.261 -6.993 -13.666 1.00 98.06 168 ASP A O 1
ATOM 1372 N N . GLU A 1 169 ? 0.633 -5.889 -11.821 1.00 97.88 169 GLU A N 1
ATOM 1373 C CA . GLU A 1 169 ? 1.203 -4.606 -12.246 1.00 97.88 169 GLU A CA 1
ATOM 1374 C C . GLU A 1 169 ? 2.733 -4.651 -12.354 1.00 97.88 169 GLU A C 1
ATOM 1376 O O . GLU A 1 169 ? 3.289 -4.094 -13.303 1.00 97.88 169 GLU A O 1
ATOM 1381 N N . MET A 1 170 ? 3.406 -5.368 -11.446 1.00 97.38 170 MET A N 1
ATOM 1382 C CA . MET A 1 170 ? 4.842 -5.663 -11.536 1.00 97.38 170 MET A CA 1
ATOM 1383 C C . MET A 1 170 ? 5.180 -6.392 -12.834 1.00 97.38 170 MET A C 1
ATOM 1385 O O . MET A 1 170 ? 6.047 -5.952 -13.588 1.00 97.38 170 MET A O 1
ATOM 1389 N N . ARG A 1 171 ? 4.470 -7.488 -13.120 1.00 98.19 171 ARG A N 1
ATOM 1390 C CA . ARG A 1 171 ? 4.675 -8.285 -14.334 1.00 98.19 171 ARG A CA 1
ATOM 1391 C C . ARG A 1 171 ? 4.491 -7.444 -15.596 1.00 98.19 171 ARG A C 1
ATOM 1393 O O . ARG A 1 171 ? 5.350 -7.477 -16.472 1.00 98.19 171 ARG A O 1
ATOM 1400 N N . LYS A 1 172 ? 3.398 -6.677 -15.686 1.00 98.19 172 LYS A N 1
ATOM 1401 C CA . LYS A 1 172 ? 3.125 -5.800 -16.838 1.00 98.19 172 LYS A CA 1
ATOM 1402 C C . LYS A 1 172 ? 4.244 -4.785 -17.047 1.00 98.19 172 LYS A C 1
ATOM 1404 O O . LYS A 1 172 ? 4.713 -4.633 -18.167 1.00 98.19 172 LYS A O 1
ATOM 1409 N N . TYR A 1 173 ? 4.681 -4.121 -15.974 1.00 97.81 173 TYR A N 1
ATOM 1410 C CA . TYR A 1 173 ? 5.774 -3.153 -16.043 1.00 97.81 173 TYR A CA 1
ATOM 1411 C C . TYR A 1 173 ? 7.063 -3.788 -16.568 1.00 97.81 173 TYR A C 1
ATOM 1413 O O . TYR A 1 173 ? 7.651 -3.266 -17.510 1.00 97.81 173 TYR A O 1
ATOM 1421 N N . HIS A 1 174 ? 7.481 -4.918 -15.996 1.00 97.75 174 HIS A N 1
ATOM 1422 C CA . HIS A 1 174 ? 8.731 -5.563 -16.390 1.00 97.75 174 HIS A CA 1
ATOM 1423 C C . HIS A 1 174 ? 8.698 -6.102 -17.823 1.00 97.75 174 HIS A C 1
ATOM 1425 O O . HIS A 1 174 ? 9.701 -5.978 -18.519 1.00 97.75 174 HIS A O 1
ATOM 1431 N N . ASN A 1 175 ? 7.559 -6.625 -18.287 1.00 98.31 175 ASN A N 1
ATOM 1432 C CA . ASN A 1 175 ? 7.408 -7.059 -19.677 1.00 98.31 175 ASN A CA 1
ATOM 1433 C C . ASN A 1 175 ? 7.541 -5.879 -20.649 1.00 98.31 175 ASN A C 1
ATOM 1435 O O . ASN A 1 175 ? 8.373 -5.927 -21.550 1.00 98.31 175 ASN A O 1
ATOM 1439 N N . SER A 1 176 ? 6.795 -4.791 -20.427 1.00 98.12 176 SER A N 1
ATOM 1440 C CA . SER A 1 176 ? 6.878 -3.605 -21.290 1.00 98.12 176 SER A CA 1
ATOM 1441 C C . SER A 1 176 ? 8.254 -2.937 -21.234 1.00 98.12 176 SER A C 1
ATOM 1443 O O . SER A 1 176 ? 8.774 -2.506 -22.255 1.00 98.12 176 SER A O 1
ATOM 1445 N N . ALA A 1 177 ? 8.890 -2.883 -20.061 1.00 97.25 177 ALA A N 1
ATOM 1446 C CA . ALA A 1 177 ? 10.246 -2.354 -19.944 1.00 97.25 177 ALA A CA 1
ATOM 1447 C C . ALA A 1 177 ? 11.269 -3.219 -20.701 1.00 97.25 177 ALA A C 1
ATOM 1449 O O . ALA A 1 177 ? 12.174 -2.687 -21.339 1.00 97.25 177 ALA A O 1
ATOM 1450 N N . ALA A 1 178 ? 11.123 -4.548 -20.660 1.00 97.69 178 ALA A N 1
ATOM 1451 C CA . ALA A 1 178 ? 11.989 -5.457 -21.403 1.00 97.69 178 ALA A CA 1
ATOM 1452 C C . ALA A 1 178 ? 11.842 -5.284 -22.924 1.00 97.69 178 ALA A C 1
ATOM 1454 O O . ALA A 1 178 ? 12.846 -5.334 -23.632 1.00 97.69 178 ALA A O 1
ATOM 1455 N N . GLU A 1 179 ? 10.625 -5.041 -23.419 1.00 97.06 179 GLU A N 1
ATOM 1456 C CA . GLU A 1 179 ? 10.368 -4.741 -24.834 1.00 97.06 179 GLU A CA 1
ATOM 1457 C C . GLU A 1 179 ? 11.124 -3.483 -25.289 1.00 97.06 179 GLU A C 1
ATOM 1459 O O . GLU A 1 179 ? 11.843 -3.537 -26.287 1.00 97.06 179 GLU A O 1
ATOM 1464 N N . GLU A 1 180 ? 11.053 -2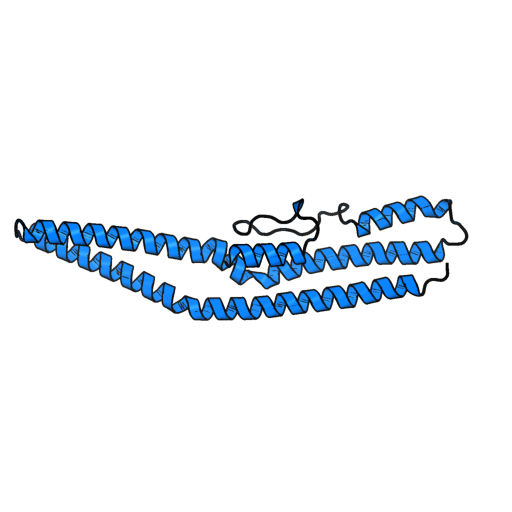.390 -24.521 1.00 96.69 180 GLU A N 1
ATOM 1465 C CA . GLU A 1 180 ? 11.791 -1.150 -24.814 1.00 96.69 180 GLU A CA 1
ATOM 1466 C C . GLU A 1 180 ? 13.314 -1.365 -24.791 1.00 96.69 180 GLU A C 1
ATOM 1468 O O . GLU A 1 180 ? 14.030 -0.922 -25.692 1.00 96.69 180 GLU A O 1
ATOM 1473 N N . CYS A 1 181 ? 13.828 -2.110 -23.807 1.00 95.44 181 CYS A N 1
ATOM 1474 C CA . CYS A 1 181 ? 15.251 -2.454 -23.744 1.00 95.44 181 CYS A CA 1
ATOM 1475 C C . CYS A 1 181 ? 15.699 -3.306 -24.945 1.00 95.44 181 CYS A C 1
ATOM 1477 O O . CYS A 1 181 ? 16.797 -3.121 -25.469 1.00 95.44 181 CYS A O 1
ATOM 1479 N N . PHE A 1 182 ? 14.855 -4.223 -25.419 1.00 95.00 182 PHE A N 1
ATOM 1480 C CA . PHE A 1 182 ? 15.176 -5.080 -26.559 1.00 95.00 182 PHE A CA 1
ATOM 1481 C C . PHE A 1 182 ? 15.278 -4.300 -27.876 1.00 95.00 182 PHE A C 1
ATOM 1483 O O . PHE A 1 182 ? 16.088 -4.658 -28.735 1.00 95.00 182 PHE A O 1
ATOM 1490 N N . LEU A 1 183 ? 14.508 -3.216 -28.030 1.00 92.00 183 LEU A N 1
ATOM 1491 C CA . LEU A 1 183 ? 14.647 -2.302 -29.168 1.00 92.00 183 LEU A CA 1
ATOM 1492 C C . LEU A 1 183 ? 16.040 -1.667 -29.200 1.00 92.00 183 LEU A C 1
ATOM 1494 O O . LEU A 1 183 ? 16.664 -1.632 -30.258 1.00 92.00 183 LEU A O 1
ATOM 1498 N N . VAL A 1 184 ? 16.558 -1.251 -28.041 1.00 92.06 184 VAL A N 1
ATOM 1499 C CA . VAL A 1 184 ? 17.915 -0.699 -27.915 1.00 92.06 184 VAL A CA 1
ATOM 1500 C C . VAL A 1 184 ? 18.980 -1.737 -28.270 1.00 92.06 184 VAL A C 1
ATOM 1502 O O . VAL A 1 184 ? 19.913 -1.427 -29.006 1.00 92.06 184 VAL A O 1
ATOM 1505 N N . CYS A 1 185 ? 18.835 -2.984 -27.811 1.00 90.75 185 CYS A N 1
ATOM 1506 C CA . CYS A 1 185 ? 19.791 -4.055 -28.117 1.00 90.75 185 CYS A CA 1
ATOM 1507 C C . CYS A 1 185 ? 19.883 -4.389 -29.614 1.00 90.75 185 CYS A C 1
ATOM 1509 O O . CYS A 1 185 ? 20.908 -4.891 -30.067 1.00 90.75 185 CYS A O 1
ATOM 1511 N N . LYS A 1 186 ? 18.816 -4.140 -30.380 1.00 91.38 186 LYS A N 1
ATOM 1512 C CA . LYS A 1 186 ? 18.786 -4.360 -31.833 1.00 91.38 186 LYS A CA 1
ATOM 1513 C C . LYS A 1 186 ? 19.366 -3.202 -32.640 1.00 91.38 186 LYS A C 1
ATOM 1515 O O . LYS A 1 186 ? 19.558 -3.358 -33.848 1.00 91.38 186 LYS A O 1
ATOM 1520 N N . SER A 1 187 ? 19.609 -2.056 -32.010 1.00 87.12 187 SER A N 1
ATOM 1521 C CA . SER A 1 187 ? 20.208 -0.905 -32.676 1.00 87.12 187 SER A CA 1
ATOM 1522 C C . SER A 1 187 ? 21.601 -1.248 -33.185 1.00 87.12 187 SER A C 1
ATOM 1524 O O . SER A 1 187 ? 22.398 -1.881 -32.494 1.00 87.12 187 SER A O 1
ATOM 1526 N N . LYS A 1 188 ? 21.896 -0.812 -34.409 1.00 83.12 188 LYS A N 1
ATOM 1527 C CA . LYS A 1 188 ? 23.245 -0.896 -34.963 1.00 83.12 188 LYS A CA 1
ATOM 1528 C C . LYS A 1 188 ? 24.054 0.276 -34.427 1.00 83.12 188 LYS A C 1
ATOM 1530 O O . LYS A 1 188 ? 23.694 1.419 -34.701 1.00 83.12 188 LYS A O 1
ATOM 1535 N N . TRP A 1 189 ? 25.085 -0.046 -33.657 1.00 84.06 189 TRP A N 1
ATOM 1536 C CA . TRP A 1 189 ? 26.095 0.892 -33.185 1.00 84.06 189 TRP A CA 1
ATOM 1537 C C . TRP A 1 189 ? 27.167 1.027 -34.253 1.00 84.06 189 TRP A C 1
ATOM 1539 O O . TRP A 1 189 ? 27.713 -0.012 -34.682 1.00 84.06 189 TRP A O 1
#

Solvent-accessible surface area (backbone atoms only — not comparable to full-atom values): 9929 Å² total; per-residue (Å²): 111,67,51,61,50,51,36,50,52,43,45,73,63,28,82,55,66,92,46,48,56,59,50,88,53,89,57,72,44,56,66,58,89,91,65,34,72,41,39,52,47,23,55,54,52,59,73,45,39,85,82,36,73,92,34,42,73,30,50,52,46,44,33,53,34,18,50,50,46,37,53,49,50,39,50,40,31,53,50,41,52,58,32,42,43,65,50,47,46,36,63,65,44,53,48,51,52,54,50,50,49,51,53,50,41,53,51,32,47,51,53,26,52,49,30,47,51,53,22,74,76,52,79,42,73,71,38,47,52,51,25,52,52,29,48,51,52,32,49,55,46,45,52,55,48,51,56,57,59,66,48,46,64,61,52,53,51,52,42,55,55,23,55,54,46,38,54,51,48,51,50,54,43,53,52,55,45,48,54,45,51,50,56,44,72,69,45,70,115

Mean predicted aligned error: 4.85 Å

Organism: Wuchereria bancrofti (NCBI:txid6293)

InterPro domains:
  IPR004148 BAR domain [PF03114] (5-180)
  IPR027267 AH/BAR domain superfamily [G3DSA:1.20.1270.60] (1-184)
  IPR027267 AH/BAR domain superfamily [SSF103657] (3-180)

pLDDT: mean 94.61, std 2.86, range [83.12, 98.31]

Secondary structure (DSSP, 8-state):
-HHHHHHHHHHHH-S-GGG---TTS----PPPTT--HHHHHHHHHHHHGGG-GGGHHHHHHHHHHHHHHHHHHHHHHHHHHHHTHHHHHIIIIIHHHHHHHHHHHHHHHHHHHHHHHHHHHS--HHHHHHHHHHHHHHHHHHHHHHHHHHTHHHHHHHHHHHHHHHHHHHHHHHHHHHHHHHHHHTS--